Protein AF-0000000075409931 (afdb_homodimer)

Radius of gyration: 19.07 Å; Cα contacts (8 Å, |Δi|>4): 246; chains: 2; b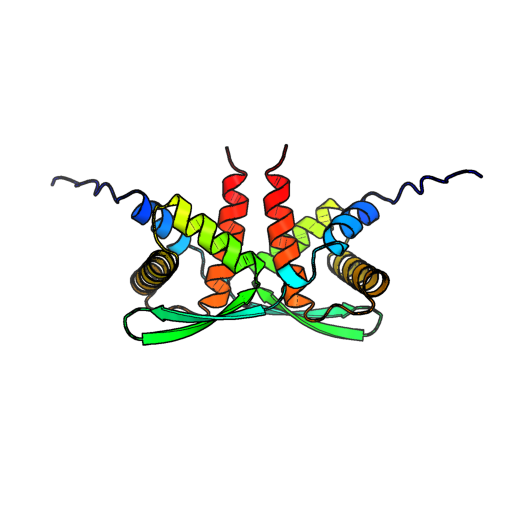ounding box: 36×63×52 Å

InterPro domains:
  IPR027373 Ribbon-helix-helix domain [PF13467] (29-96)
  IPR038268 Ribbon-helix-helix domain superfamily [G3DSA:1.10.3990.20] (21-102)

Nearest PDB structures (foldseek):
  3kk4-assembly2_D  TM=9.741E-01  e=8.986E-08  Bordetella pertussis Tohama I
  1u9p-assembly1_A  TM=6.581E-01  e=3.735E-02  Escherichia coli
  7ux1-assembly1_A  TM=2.569E-01  e=6.084E-01  Escherichia coli K-12
  7uw5-assembly1_A  TM=2.056E-01  e=9.911E+00  Escherichia coli K-12
  3kk4-assembly2_D  TM=9.731E-01  e=8.473E-08  Bordetella pertussis Tohama I

Structure (mmCIF, N/CA/C/O backbone):
data_AF-0000000075409931-model_v1
#
loop_
_entity.id
_entity.type
_entity.pdbx_description
1 polymer 'Ribbon-helix-helix domain-containing protein'
#
loop_
_atom_site.group_PDB
_atom_site.id
_atom_site.type_symbol
_atom_site.label_atom_id
_atom_site.label_alt_id
_atom_site.label_comp_id
_atom_site.label_asym_id
_atom_site.label_entity_id
_atom_site.label_seq_id
_atom_site.pdbx_PDB_ins_code
_atom_site.Cartn_x
_atom_site.Cartn_y
_atom_site.Cartn_z
_atom_site.occupancy
_atom_site.B_iso_or_equiv
_atom_site.auth_seq_id
_atom_site.auth_comp_id
_atom_site.auth_asym_id
_atom_site.auth_atom_id
_atom_site.pdbx_PDB_model_num
ATOM 1 N N . MET A 1 1 ? -22.578 37.812 7.703 1 39.47 1 MET A N 1
ATOM 2 C CA . MET A 1 1 ? -21.641 36.781 8.133 1 39.47 1 MET A CA 1
ATOM 3 C C . MET A 1 1 ? -20.891 36.188 6.938 1 39.47 1 MET A C 1
ATOM 5 O O . MET A 1 1 ? -21.5 35.625 6.043 1 39.47 1 MET A O 1
ATOM 9 N N . LEU A 1 2 ? -19.75 36.844 6.574 1 45.94 2 LEU A N 1
ATOM 10 C CA . LEU A 1 2 ? -19 36.531 5.371 1 45.94 2 LEU A CA 1
ATOM 11 C C . LEU A 1 2 ? -18.406 35.125 5.461 1 45.94 2 LEU A C 1
ATOM 13 O O . LEU A 1 2 ? -17.609 34.844 6.355 1 45.94 2 LEU A O 1
ATOM 17 N N . THR A 1 3 ? -19.141 34.188 4.992 1 49.94 3 THR A N 1
ATOM 18 C CA . THR A 1 3 ? -18.594 32.844 4.84 1 49.94 3 THR A CA 1
ATOM 19 C C . THR A 1 3 ? -17.297 32.875 4.027 1 49.94 3 THR A C 1
ATOM 21 O O . THR A 1 3 ? -17.312 33.25 2.85 1 49.94 3 THR A O 1
ATOM 24 N N . THR A 1 4 ? -16.234 33.438 4.59 1 48.41 4 THR A N 1
ATOM 25 C CA . THR A 1 4 ? -14.914 33.375 3.959 1 48.41 4 THR A CA 1
ATOM 26 C C . THR A 1 4 ? -14.617 31.969 3.457 1 48.41 4 THR A C 1
ATOM 28 O O . THR A 1 4 ? -14.469 31.031 4.254 1 48.41 4 THR A O 1
ATOM 31 N N . THR A 1 5 ? -15.109 31.734 2.342 1 52.12 5 THR A N 1
ATOM 32 C CA . THR A 1 5 ? -14.641 30.516 1.691 1 52.12 5 THR A CA 1
ATOM 33 C C . THR A 1 5 ? -13.117 30.469 1.675 1 52.12 5 THR A C 1
ATOM 35 O O . THR A 1 5 ? -12.461 31.297 1.035 1 52.12 5 THR A O 1
ATOM 38 N N . ARG A 1 6 ? -12.578 30.203 2.793 1 51.22 6 ARG A N 1
ATOM 39 C CA . ARG A 1 6 ? -11.125 30.078 2.859 1 51.22 6 ARG A CA 1
ATOM 40 C C . ARG A 1 6 ? -10.586 29.266 1.681 1 51.22 6 ARG A C 1
ATOM 42 O O . ARG A 1 6 ? -10.875 28.078 1.556 1 51.22 6 ARG A O 1
ATOM 49 N N . PHE A 1 7 ? -10.273 29.891 0.653 1 58.34 7 PHE A N 1
ATOM 50 C CA . PHE A 1 7 ? -9.562 29.328 -0.487 1 58.34 7 PHE A CA 1
ATOM 51 C C . PHE A 1 7 ? -8.281 28.625 -0.035 1 58.34 7 PHE A C 1
ATOM 53 O O . PHE A 1 7 ? -7.34 29.281 0.417 1 58.34 7 PHE A O 1
ATOM 60 N N . LEU A 1 8 ? -8.445 27.469 0.524 1 65.25 8 LEU A N 1
ATOM 61 C CA . LEU A 1 8 ? -7.238 26.766 0.949 1 65.25 8 LEU A CA 1
ATOM 62 C C . LEU A 1 8 ? -6.266 26.609 -0.215 1 65.25 8 LEU A C 1
ATOM 64 O O . LEU A 1 8 ? -6.684 26.391 -1.353 1 65.25 8 LEU A O 1
ATOM 68 N N . PRO A 1 9 ? -5.086 27.078 0.024 1 72 9 PRO A N 1
ATOM 69 C CA . PRO A 1 9 ? -4.086 26.828 -1.017 1 72 9 PRO A CA 1
ATOM 70 C C . PRO A 1 9 ? -4.125 25.391 -1.537 1 72 9 PRO A C 1
ATOM 72 O O . PRO A 1 9 ? -4.605 24.5 -0.841 1 72 9 PRO A O 1
ATOM 75 N N . PRO A 1 10 ? -3.973 25.234 -2.836 1 66.31 10 PRO A N 1
ATOM 76 C CA . PRO A 1 10 ? -4.066 23.938 -3.492 1 66.31 10 PRO A CA 1
ATOM 77 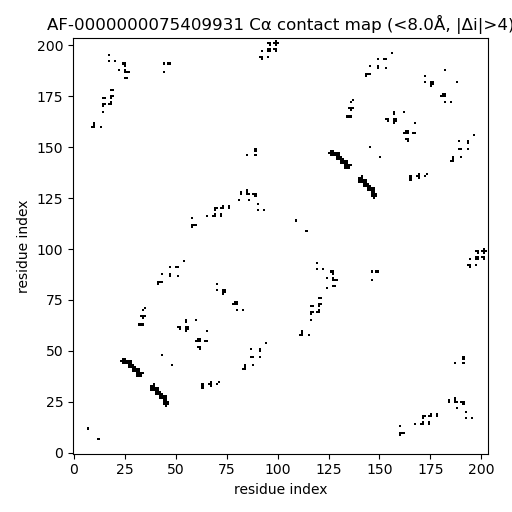C C . PRO A 1 10 ? -3.453 22.812 -2.658 1 66.31 10 PRO A C 1
ATOM 79 O O . PRO A 1 10 ? -3.984 21.703 -2.631 1 66.31 10 PRO A O 1
ATOM 82 N N . GLU A 1 11 ? -2.426 23.172 -1.994 1 68.06 11 GLU A N 1
ATOM 83 C CA . GLU A 1 11 ? -1.758 22.156 -1.186 1 68.06 11 GLU A CA 1
ATOM 84 C C . GLU A 1 11 ? -2.613 21.75 0.012 1 68.06 11 GLU A C 1
ATOM 86 O O . GLU A 1 11 ? -2.607 20.594 0.422 1 68.06 11 GLU A O 1
ATOM 91 N N . ALA A 1 12 ? -3.32 22.688 0.485 1 69.94 12 ALA A N 1
ATOM 92 C CA . ALA A 1 12 ? -4.176 22.391 1.634 1 69.94 12 ALA A CA 1
ATOM 93 C C . ALA A 1 12 ? -5.352 21.516 1.234 1 69.94 12 ALA A C 1
ATOM 95 O O . ALA A 1 12 ? -5.742 20.609 1.983 1 69.94 12 ALA A O 1
ATOM 96 N N . VAL A 1 13 ? -5.836 21.781 0.111 1 69.12 13 VAL A N 1
ATOM 97 C CA . VAL A 1 13 ? -6.969 21 -0.376 1 69.12 13 VAL A CA 1
ATOM 98 C C . VAL A 1 13 ? -6.539 19.547 -0.594 1 69.12 13 VAL A C 1
ATOM 100 O O . VAL A 1 13 ? -7.262 18.609 -0.227 1 69.12 13 VAL A O 1
ATOM 103 N N . MET A 1 14 ? -5.379 19.359 -1.132 1 76.38 14 MET A N 1
ATOM 104 C CA . MET A 1 14 ? -4.863 18.016 -1.38 1 76.38 14 MET A CA 1
ATOM 105 C C . MET A 1 14 ? -4.664 17.25 -0.071 1 76.38 14 MET A C 1
ATOM 107 O O . MET A 1 14 ? -5.098 16.109 0.061 1 76.38 14 MET A O 1
ATOM 111 N N . CYS A 1 15 ? -4.242 17.969 0.894 1 81.75 15 CYS A N 1
ATOM 112 C CA . CYS A 1 15 ? -3.998 17.312 2.174 1 81.75 15 CYS A CA 1
ATOM 113 C C . CYS A 1 15 ? -5.309 16.984 2.879 1 81.75 15 CYS A C 1
ATOM 115 O O . CYS A 1 15 ? -5.406 15.961 3.566 1 81.75 15 CYS A O 1
ATOM 117 N N . ASP A 1 16 ? -6.238 17.875 2.561 1 84.56 16 ASP A N 1
ATOM 118 C CA . ASP A 1 16 ? -7.531 17.625 3.193 1 84.56 16 ASP A CA 1
ATOM 119 C C . ASP A 1 16 ? -8.164 16.344 2.672 1 84.56 16 ASP A C 1
ATOM 121 O O . ASP A 1 16 ? -8.781 15.586 3.434 1 84.56 16 ASP A O 1
ATOM 125 N N . ILE A 1 17 ? -8.062 16.078 1.48 1 82.94 17 ILE A N 1
ATOM 126 C CA . ILE A 1 17 ? -8.625 14.891 0.853 1 82.94 17 ILE A CA 1
ATOM 127 C C . ILE A 1 17 ? -8.008 13.641 1.48 1 82.94 17 ILE A C 1
ATOM 129 O O . ILE A 1 17 ? -8.734 12.719 1.874 1 82.94 17 ILE A O 1
ATOM 133 N N . TYR A 1 18 ? -6.762 13.648 1.689 1 90.06 18 TYR A N 1
ATOM 134 C CA . TYR A 1 18 ? -6.07 12.461 2.17 1 90.06 18 TYR A CA 1
ATOM 135 C C . TYR A 1 18 ? -6.227 12.312 3.68 1 90.06 18 TYR A C 1
ATOM 137 O O . TYR A 1 18 ? -6.305 11.195 4.195 1 90.06 18 TYR A O 1
ATOM 145 N N . ALA A 1 19 ? -6.355 13.492 4.312 1 91.56 19 ALA A N 1
ATOM 146 C CA . ALA A 1 19 ? -6.523 13.461 5.766 1 91.56 19 ALA A CA 1
ATOM 147 C C . ALA A 1 19 ? -7.895 12.914 6.148 1 91.56 19 ALA A C 1
ATOM 149 O O . ALA A 1 19 ? -8.109 12.5 7.289 1 91.56 19 ALA A O 1
ATOM 150 N N . SER A 1 20 ? -8.773 12.93 5.234 1 90.94 20 SER A N 1
ATOM 151 C CA . SER A 1 20 ? -10.141 12.484 5.504 1 90.94 20 SER A CA 1
ATOM 152 C C . SER A 1 20 ? -10.273 10.977 5.285 1 90.94 20 SER A C 1
ATOM 154 O O . SER A 1 20 ? -11.367 10.422 5.43 1 90.94 20 SER A O 1
ATOM 156 N N . THR A 1 21 ? -9.234 10.289 4.988 1 91.56 21 THR A N 1
ATOM 157 C CA . THR A 1 21 ? -9.242 8.844 4.793 1 91.56 21 THR A CA 1
ATOM 158 C C . THR A 1 21 ? -9.789 8.133 6.027 1 91.56 21 THR A C 1
ATOM 160 O O . THR A 1 21 ? -9.359 8.406 7.152 1 91.56 21 THR A O 1
ATOM 163 N N . ASP A 1 22 ? -10.789 7.281 5.785 1 94.38 22 ASP A N 1
ATOM 164 C CA . ASP A 1 22 ? -11.391 6.508 6.867 1 94.38 22 ASP A CA 1
ATOM 165 C C . ASP A 1 22 ? -10.344 5.641 7.57 1 94.38 22 ASP A C 1
ATOM 167 O O . ASP A 1 22 ? -9.695 4.809 6.934 1 94.38 22 ASP A O 1
ATOM 171 N N . PRO A 1 23 ? -10.211 5.809 8.898 1 95.44 23 PRO A N 1
ATOM 172 C CA . PRO A 1 23 ? -9.188 5.066 9.641 1 95.44 23 PRO A CA 1
ATOM 173 C C . PRO A 1 23 ? -9.328 3.555 9.492 1 95.44 23 PRO A C 1
ATOM 175 O O . PRO A 1 23 ? -8.336 2.826 9.57 1 95.44 23 PRO A O 1
ATOM 178 N N . SER A 1 24 ? -10.516 3.062 9.258 1 96.62 24 SER A N 1
ATOM 179 C CA . SER A 1 24 ? -10.727 1.626 9.094 1 96.62 24 SER A CA 1
ATOM 180 C C . SER A 1 24 ? -9.984 1.096 7.871 1 96.62 24 SER A C 1
ATOM 182 O O . SER A 1 24 ? -9.578 -0.07 7.84 1 96.62 24 SER A O 1
ATOM 184 N N . LEU A 1 25 ? -9.766 1.947 6.895 1 96.44 25 LEU A N 1
ATOM 185 C CA . LEU A 1 25 ? -9.133 1.538 5.641 1 96.44 25 LEU A CA 1
ATOM 186 C C . LEU A 1 25 ? -7.652 1.254 5.848 1 96.44 25 LEU A C 1
ATOM 188 O O . LEU A 1 25 ? -7.066 0.433 5.133 1 96.44 25 LEU A O 1
ATOM 192 N N . TYR A 1 26 ? -7.02 1.94 6.832 1 97.25 26 TYR A N 1
ATOM 193 C CA . TYR A 1 26 ? -5.59 1.709 6.992 1 97.25 26 TYR A CA 1
ATOM 194 C C . TYR A 1 26 ? -5.305 0.94 8.273 1 97.25 26 TYR A C 1
ATOM 196 O O . TYR A 1 26 ? -4.18 0.963 8.781 1 97.25 26 TYR A O 1
ATOM 204 N N . GLN A 1 27 ? -6.391 0.277 8.773 1 97.56 27 GLN A N 1
ATOM 205 C CA . GLN A 1 27 ? -6.176 -0.709 9.828 1 97.56 27 GLN A CA 1
ATOM 206 C C . GLN A 1 27 ? -5.512 -1.968 9.273 1 97.56 27 GLN A C 1
ATOM 208 O O . GLN A 1 27 ? -5.914 -2.484 8.234 1 97.56 27 GLN A O 1
ATOM 213 N N . SER A 1 28 ? -4.41 -2.4 9.938 1 97.75 28 SER A N 1
ATOM 214 C CA . SER A 1 28 ? -3.764 -3.654 9.562 1 97.75 28 SER A CA 1
ATOM 215 C C . SER A 1 28 ? -4.59 -4.855 10 1 97.75 28 SER A C 1
ATOM 217 O O . SER A 1 28 ? -4.965 -4.965 11.172 1 97.75 28 SER A O 1
ATOM 219 N N . VAL A 1 29 ? -4.891 -5.691 9.133 1 98.38 29 VAL A N 1
ATOM 220 C CA . VAL A 1 29 ? -5.703 -6.875 9.398 1 98.38 29 VAL A CA 1
ATOM 221 C C . VAL A 1 29 ? -4.906 -8.133 9.055 1 98.38 29 VAL A C 1
ATOM 223 O O . VAL A 1 29 ? -4.367 -8.258 7.957 1 98.38 29 VAL A O 1
ATOM 226 N N . ALA A 1 30 ? -4.793 -9.008 10.062 1 98.56 30 ALA A N 1
ATOM 227 C CA . ALA A 1 30 ? -4.145 -10.297 9.828 1 98.56 30 ALA A CA 1
ATOM 228 C C . ALA A 1 30 ? -5.152 -11.344 9.359 1 98.56 30 ALA A C 1
ATOM 230 O O . ALA A 1 30 ? -6.234 -11.477 9.938 1 98.56 30 ALA A O 1
ATOM 231 N N . ARG A 1 31 ? -4.844 -12.031 8.281 1 97.94 31 ARG A N 1
ATOM 232 C CA . ARG A 1 31 ? -5.652 -13.148 7.812 1 97.94 31 ARG A CA 1
ATOM 233 C C . ARG A 1 31 ? -4.805 -14.406 7.652 1 97.94 31 ARG A C 1
ATOM 235 O O . ARG A 1 31 ? -3.656 -14.336 7.207 1 97.94 31 ARG A O 1
ATOM 242 N N . SER A 1 32 ? -5.41 -15.477 7.992 1 97.06 32 SER A N 1
ATOM 243 C CA . SER A 1 32 ? -4.781 -16.781 7.797 1 97.06 32 SER A CA 1
ATOM 244 C C . SER A 1 32 ? -5.051 -17.312 6.395 1 97.06 32 SER A C 1
ATOM 246 O O . SER A 1 32 ? -6.203 -17.406 5.969 1 97.06 32 SER A O 1
ATOM 248 N N . VAL A 1 33 ? -4.059 -17.531 5.68 1 95.81 33 VAL A N 1
ATOM 249 C CA . VAL A 1 33 ? -4.203 -18 4.301 1 95.81 33 VAL A CA 1
ATOM 250 C C . VAL A 1 33 ? -3.354 -19.234 4.082 1 95.81 33 VAL A C 1
ATOM 252 O O . VAL A 1 33 ? -2.266 -19.375 4.648 1 95.81 33 VAL A O 1
ATOM 255 N N . ARG A 1 34 ? -3.91 -20.125 3.318 1 94.38 34 ARG A N 1
ATOM 256 C CA . ARG A 1 34 ? -3.154 -21.328 2.947 1 94.38 34 ARG A CA 1
ATOM 257 C C . ARG A 1 34 ? -2.402 -21.109 1.639 1 94.38 34 ARG A C 1
ATOM 259 O O . ARG A 1 34 ? -3.012 -20.812 0.608 1 94.38 34 ARG A O 1
ATOM 266 N N . ILE A 1 35 ? -1.07 -21.203 1.729 1 92.25 35 ILE A N 1
ATOM 267 C CA . ILE A 1 35 ? -0.219 -21.062 0.554 1 92.25 35 ILE A CA 1
ATOM 268 C C . ILE A 1 35 ? 0.73 -22.25 0.452 1 92.25 35 ILE A C 1
ATOM 270 O O . ILE A 1 35 ? 1.497 -22.531 1.38 1 92.25 35 ILE A O 1
ATOM 274 N N . GLY A 1 36 ? 0.774 -22.953 -0.772 1 84.75 36 GLY A N 1
ATOM 275 C CA . GLY A 1 36 ? 1.658 -24.094 -0.968 1 84.75 36 GLY A CA 1
ATOM 276 C C . GLY A 1 36 ? 1.48 -25.172 0.079 1 84.75 36 GLY A C 1
ATOM 277 O O . GLY A 1 36 ? 2.457 -25.766 0.535 1 84.75 36 GLY A O 1
ATOM 278 N N . GLY A 1 37 ? 0.368 -25.266 0.667 1 88.94 37 GLY A N 1
ATOM 279 C CA . GLY A 1 37 ? 0.081 -26.328 1.614 1 88.94 37 GLY A CA 1
ATOM 280 C C . GLY A 1 37 ? 0.31 -25.922 3.059 1 88.94 37 GLY A C 1
ATOM 281 O O . GLY A 1 37 ? 0.037 -26.703 3.979 1 88.94 37 GLY A O 1
ATOM 282 N N . VAL A 1 38 ? 0.906 -24.812 3.248 1 92.88 38 VAL A N 1
ATOM 283 C CA . VAL A 1 38 ? 1.169 -24.312 4.598 1 92.88 38 VAL A CA 1
ATOM 284 C C . VAL A 1 38 ? 0.226 -23.156 4.922 1 92.88 38 VAL A C 1
ATOM 286 O O . VAL A 1 38 ? -0.116 -22.359 4.043 1 92.88 38 VAL A O 1
ATOM 289 N N . VAL A 1 39 ? -0.223 -23.094 6.172 1 95.69 39 VAL A N 1
ATOM 290 C CA . VAL A 1 39 ? -1.062 -22 6.629 1 95.69 39 VAL A CA 1
ATOM 291 C C . VAL A 1 39 ? -0.183 -20.859 7.16 1 95.69 39 VAL A C 1
ATOM 293 O O . VAL A 1 39 ? 0.687 -21.094 8.008 1 95.69 39 VAL A O 1
ATOM 296 N N . THR A 1 40 ? -0.286 -19.766 6.609 1 94.38 40 THR A N 1
ATOM 297 C CA . THR A 1 40 ? 0.487 -18.594 7.043 1 94.38 40 THR A CA 1
ATOM 298 C C . THR A 1 40 ? -0.426 -17.406 7.285 1 94.38 40 THR A C 1
ATOM 300 O O . THR A 1 40 ? -1.549 -17.359 6.781 1 94.38 40 THR A O 1
ATOM 303 N N . SER A 1 41 ? -0.002 -16.531 8.133 1 97.25 41 SER A N 1
ATOM 304 C CA . SER A 1 41 ? -0.741 -15.305 8.43 1 97.25 41 SER A CA 1
ATOM 305 C C . SER A 1 41 ? -0.158 -14.109 7.676 1 97.25 41 SER A C 1
ATOM 307 O O . SER A 1 41 ? 1.05 -13.875 7.723 1 97.25 41 SER A O 1
ATOM 309 N N . ILE A 1 42 ? -1.046 -13.492 6.938 1 98.06 42 ILE A N 1
ATOM 310 C CA . ILE A 1 42 ? -0.635 -12.297 6.219 1 98.06 42 ILE A CA 1
ATOM 311 C C . ILE A 1 42 ? -1.326 -11.07 6.812 1 98.06 42 ILE A C 1
ATOM 313 O O . ILE A 1 42 ? -2.543 -11.078 7.016 1 98.06 42 ILE A O 1
ATOM 317 N N . LYS A 1 43 ? -0.5 -10.086 7.129 1 98.44 43 LYS A N 1
ATOM 318 C CA . LYS A 1 43 ? -1.03 -8.852 7.699 1 98.44 43 LYS A CA 1
ATOM 319 C C . LYS A 1 43 ? -0.862 -7.684 6.73 1 98.44 43 LYS A C 1
ATOM 321 O O . LYS A 1 43 ? 0.262 -7.297 6.406 1 98.44 43 LYS A O 1
ATOM 326 N N . VAL A 1 44 ? -1.99 -7.164 6.199 1 98.5 44 VAL A N 1
ATOM 327 C CA . VAL A 1 44 ? -1.979 -5.977 5.355 1 98.5 44 VAL A CA 1
ATOM 328 C C . VAL A 1 44 ? -3.17 -5.086 5.699 1 98.5 44 VAL A C 1
ATOM 330 O O . VAL A 1 44 ? -4.016 -5.457 6.516 1 98.5 44 VAL A O 1
ATOM 333 N N . GLU A 1 45 ? -3.115 -3.891 5.176 1 98.62 45 GLU A N 1
ATOM 334 C CA . GLU A 1 45 ? -4.184 -2.934 5.449 1 98.62 45 GLU A CA 1
ATOM 335 C C . GLU A 1 45 ? -5.516 -3.42 4.891 1 98.62 45 GLU A C 1
ATOM 337 O O . GLU A 1 45 ? -5.559 -4.035 3.82 1 98.62 45 GLU A O 1
ATOM 342 N N . ARG A 1 46 ? -6.68 -3.08 5.566 1 98.56 46 ARG A N 1
ATOM 343 C CA . ARG A 1 46 ? -8.016 -3.457 5.121 1 98.56 46 ARG A CA 1
ATOM 344 C C . ARG A 1 46 ? -8.25 -3.041 3.672 1 98.56 46 ARG A C 1
ATOM 346 O O . ARG A 1 46 ? -8.812 -3.803 2.885 1 98.56 46 ARG A O 1
ATOM 353 N N . HIS A 1 47 ? -7.781 -1.903 3.336 1 98.31 47 HIS A N 1
ATOM 354 C CA . HIS A 1 47 ? -7.969 -1.4 1.98 1 98.31 47 HIS A CA 1
ATOM 355 C C . HIS A 1 47 ? -7.27 -2.293 0.96 1 98.31 47 HIS A C 1
ATOM 357 O O . HIS A 1 47 ? -7.812 -2.557 -0.115 1 98.31 47 HIS A O 1
ATOM 363 N N . PHE A 1 48 ? -6.129 -2.734 1.237 1 98.69 48 PHE A N 1
ATOM 364 C CA . PHE A 1 48 ? -5.383 -3.584 0.315 1 98.69 48 PHE A CA 1
ATOM 365 C C . PHE A 1 48 ? -6.047 -4.949 0.18 1 98.69 48 PHE A C 1
ATOM 367 O O . PHE A 1 48 ? -6.043 -5.543 -0.9 1 98.69 48 PHE A O 1
ATOM 374 N N . TRP A 1 49 ? -6.625 -5.457 1.303 1 98.69 49 TRP A N 1
ATOM 375 C CA . TRP A 1 49 ? -7.391 -6.695 1.195 1 98.69 49 TRP A CA 1
ATOM 376 C C . TRP A 1 49 ? -8.547 -6.535 0.215 1 98.69 49 TRP A C 1
ATOM 378 O O . TRP A 1 49 ? -8.805 -7.422 -0.604 1 98.69 49 TRP A O 1
ATOM 388 N N . GLN A 1 50 ? -9.234 -5.379 0.262 1 98 50 GLN A N 1
ATOM 389 C CA . GLN A 1 50 ? -10.344 -5.109 -0.646 1 98 50 GLN A CA 1
ATOM 390 C C . GLN A 1 50 ? -9.867 -5.074 -2.098 1 98 50 GLN A C 1
ATOM 392 O O . GLN A 1 50 ? -10.516 -5.645 -2.98 1 98 50 GLN A O 1
ATOM 397 N N . ILE A 1 51 ? -8.727 -4.48 -2.295 1 97.31 51 ILE A N 1
ATOM 398 C CA . ILE A 1 51 ? -8.18 -4.371 -3.643 1 97.31 51 ILE A CA 1
ATOM 399 C C . ILE A 1 51 ? -7.777 -5.754 -4.148 1 97.31 51 ILE A C 1
ATOM 401 O O . ILE A 1 51 ? -8.008 -6.09 -5.312 1 97.31 51 ILE A O 1
ATOM 405 N N . LEU A 1 52 ? -7.172 -6.559 -3.283 1 97.31 52 LEU A N 1
ATOM 406 C CA . LEU A 1 52 ? -6.77 -7.91 -3.656 1 97.31 52 LEU A CA 1
ATOM 407 C C . LEU A 1 52 ? -7.977 -8.742 -4.07 1 97.31 52 LEU A C 1
ATOM 409 O O . LEU A 1 52 ? -7.898 -9.539 -5.004 1 97.31 52 LEU A O 1
ATOM 413 N N . GLU A 1 53 ? -9.102 -8.539 -3.355 1 97.19 53 GLU A N 1
ATOM 414 C CA . GLU A 1 53 ? -10.336 -9.227 -3.723 1 97.19 53 GLU A CA 1
ATOM 415 C C . GLU A 1 53 ? -10.812 -8.797 -5.109 1 97.19 53 GLU A C 1
ATOM 417 O O . GLU A 1 53 ? -11.25 -9.633 -5.906 1 97.19 53 GLU A O 1
ATOM 422 N N . ASP A 1 54 ? -10.672 -7.551 -5.355 1 94.94 54 ASP A N 1
ATOM 423 C CA . ASP A 1 54 ? -11.047 -7.035 -6.668 1 94.94 54 ASP A CA 1
ATOM 424 C C . ASP A 1 54 ? -10.172 -7.625 -7.766 1 94.94 54 ASP A C 1
ATOM 426 O O . ASP A 1 54 ? -10.672 -8.016 -8.82 1 94.94 54 ASP A O 1
ATOM 430 N N . ILE A 1 55 ? -8.859 -7.684 -7.539 1 93.88 55 ILE A N 1
ATOM 431 C CA . ILE A 1 55 ? -7.914 -8.227 -8.5 1 93.88 55 ILE A CA 1
ATOM 432 C C . ILE A 1 55 ? -8.258 -9.688 -8.797 1 93.88 55 ILE A C 1
ATOM 434 O O . ILE A 1 55 ? -8.32 -10.094 -9.961 1 93.88 55 ILE A O 1
ATOM 438 N N . ALA A 1 56 ? -8.469 -10.43 -7.668 1 94.31 56 ALA A N 1
ATOM 439 C CA . ALA A 1 56 ? -8.805 -11.844 -7.82 1 94.31 56 ALA A CA 1
ATOM 440 C C . ALA A 1 56 ? -10.086 -12.016 -8.641 1 94.31 56 ALA A C 1
ATOM 442 O O . ALA A 1 56 ? -10.133 -12.844 -9.555 1 94.31 56 ALA A O 1
ATOM 443 N N . ALA A 1 57 ? -11.102 -11.188 -8.375 1 93.5 57 ALA A N 1
ATOM 444 C CA . ALA A 1 57 ? -12.398 -11.273 -9.039 1 93.5 57 ALA A CA 1
ATOM 445 C C . ALA A 1 57 ? -12.266 -10.969 -10.531 1 93.5 57 ALA A C 1
ATOM 447 O O . ALA A 1 57 ? -12.938 -11.594 -11.359 1 93.5 57 ALA A O 1
ATOM 448 N N . GLU A 1 58 ? -11.438 -10.07 -10.852 1 89.69 58 GLU A N 1
ATOM 449 C CA . GLU A 1 58 ? -11.227 -9.703 -12.25 1 89.69 58 GLU A CA 1
ATOM 450 C C . GLU A 1 58 ? -10.68 -10.883 -13.047 1 89.69 58 GLU A C 1
ATOM 452 O O . GLU A 1 58 ? -10.961 -11.016 -14.242 1 89.69 58 GLU A O 1
ATOM 457 N N . GLY A 1 59 ? -9.891 -11.648 -12.422 1 88 59 GLY A N 1
ATOM 458 C CA . GLY A 1 59 ? -9.328 -12.82 -13.07 1 88 59 GLY A CA 1
ATOM 459 C C . GLY A 1 59 ? -10.203 -14.055 -12.93 1 88 59 GLY A C 1
ATOM 460 O O . GLY A 1 59 ? -9.805 -15.148 -13.328 1 88 59 GLY A O 1
ATOM 461 N N . GLY A 1 60 ? -11.344 -13.906 -12.188 1 92.38 60 GLY A N 1
ATOM 462 C CA . GLY A 1 60 ? -12.242 -15.031 -11.992 1 92.38 60 GLY A CA 1
ATOM 463 C C . GLY A 1 60 ? -11.734 -16.016 -10.961 1 92.38 60 GLY A C 1
ATOM 464 O O . GLY A 1 60 ? -12.031 -17.219 -11.039 1 92.38 60 GLY A O 1
ATOM 465 N N . LEU A 1 61 ? -10.914 -15.578 -10.109 1 93.75 61 LEU A N 1
ATOM 466 C CA . LEU A 1 61 ? -10.32 -16.422 -9.07 1 93.75 61 LEU A CA 1
ATOM 467 C C . LEU A 1 61 ? -10.844 -16.031 -7.691 1 93.75 61 LEU A C 1
ATOM 469 O O . LEU A 1 61 ? -11.25 -14.883 -7.477 1 93.75 61 LEU A O 1
ATOM 473 N N . SER A 1 62 ? -10.891 -17.031 -6.82 1 93.75 62 SER A N 1
ATOM 474 C CA . SER A 1 62 ? -11.016 -16.688 -5.41 1 93.75 62 SER A CA 1
ATOM 475 C C . SER A 1 62 ? -9.742 -16.016 -4.887 1 93.75 62 SER A C 1
ATOM 477 O O . SER A 1 62 ? -8.672 -16.172 -5.473 1 93.75 62 SER A O 1
ATOM 479 N N . LEU A 1 63 ? -9.859 -15.312 -3.814 1 95.38 63 LEU A N 1
ATOM 480 C CA . LEU A 1 63 ? -8.711 -14.641 -3.238 1 95.38 63 LEU A CA 1
ATOM 481 C C . LEU A 1 63 ? -7.613 -15.641 -2.883 1 95.38 63 LEU A C 1
ATOM 483 O O . LEU A 1 63 ? -6.453 -15.461 -3.268 1 95.38 63 LEU A O 1
ATOM 487 N N . PRO A 1 64 ? -7.934 -16.766 -2.225 1 94.5 64 PRO A N 1
ATOM 488 C CA . PRO A 1 64 ? -6.883 -17.734 -1.904 1 94.5 64 PRO A CA 1
ATOM 489 C C . PRO A 1 64 ? -6.211 -18.312 -3.15 1 94.5 64 PRO A C 1
ATOM 491 O O . PRO A 1 64 ? -4.996 -18.531 -3.16 1 94.5 64 PRO A O 1
ATOM 494 N N . GLN A 1 65 ? -6.996 -18.547 -4.168 1 92.94 65 GLN A N 1
ATOM 495 C CA . GLN A 1 65 ? -6.445 -19.047 -5.426 1 92.94 65 GLN A CA 1
ATOM 496 C C . GLN A 1 65 ? -5.469 -18.031 -6.031 1 92.94 65 GLN A C 1
ATOM 498 O O . GLN A 1 65 ? -4.383 -18.422 -6.477 1 92.94 65 GLN A O 1
ATOM 503 N N . PHE A 1 66 ? -5.883 -16.75 -6.059 1 94.69 66 PHE A N 1
ATOM 504 C CA . PHE A 1 66 ? -5.035 -15.695 -6.594 1 94.69 66 PHE A CA 1
ATOM 505 C C . PHE A 1 66 ? -3.732 -15.594 -5.812 1 94.69 66 PHE A C 1
ATOM 507 O O . PHE A 1 66 ? -2.652 -15.539 -6.402 1 94.69 66 PHE A O 1
ATOM 514 N N . LEU A 1 67 ? -3.801 -15.555 -4.488 1 96.12 67 LEU A N 1
ATOM 515 C CA . LEU A 1 67 ? -2.625 -15.422 -3.635 1 96.12 67 LEU A CA 1
ATOM 516 C C . LEU A 1 67 ? -1.669 -16.594 -3.836 1 96.12 67 LEU A C 1
ATOM 518 O O . LEU A 1 67 ? -0.454 -16.406 -3.918 1 96.12 67 LEU A O 1
ATOM 522 N N . THR A 1 68 ? -2.199 -17.812 -3.926 1 94.44 68 THR A N 1
ATOM 523 C CA . THR A 1 68 ? -1.389 -19 -4.125 1 94.44 68 THR A CA 1
ATOM 524 C C . THR A 1 68 ? -0.678 -18.953 -5.477 1 94.44 68 THR A C 1
ATOM 526 O O . THR A 1 68 ? 0.525 -19.219 -5.559 1 94.44 68 THR A O 1
ATOM 529 N N . GLN A 1 69 ? -1.447 -18.609 -6.473 1 93.38 69 GLN A N 1
ATOM 530 C CA . GLN A 1 69 ? -0.881 -18.547 -7.816 1 93.38 69 GLN A CA 1
ATOM 531 C C . GLN A 1 69 ? 0.217 -17.484 -7.891 1 93.38 69 GLN A C 1
ATOM 533 O O . GLN A 1 69 ? 1.278 -17.719 -8.469 1 93.38 69 GLN A O 1
ATOM 538 N N . LEU A 1 70 ? -0.056 -16.328 -7.34 1 95.06 70 LEU A N 1
ATOM 539 C CA . LEU A 1 70 ? 0.931 -15.25 -7.328 1 95.06 70 LEU A CA 1
ATOM 540 C C . LEU A 1 70 ? 2.197 -15.68 -6.602 1 95.06 70 LEU A C 1
ATOM 542 O O . LEU A 1 70 ? 3.305 -15.508 -7.117 1 95.06 70 LEU A O 1
ATOM 546 N N . HIS A 1 71 ? 1.976 -16.234 -5.422 1 95.12 71 HIS A N 1
ATOM 547 C CA . HIS A 1 71 ? 3.096 -16.703 -4.617 1 95.12 71 HIS A CA 1
ATOM 548 C C . HIS A 1 71 ? 3.939 -17.719 -5.395 1 95.12 71 HIS A C 1
ATOM 550 O O . HIS A 1 71 ? 5.16 -17.562 -5.484 1 95.12 71 HIS A O 1
ATOM 556 N N . ASP A 1 72 ? 3.307 -18.672 -5.953 1 92.75 72 ASP A N 1
ATOM 557 C CA . ASP A 1 72 ? 4 -19.75 -6.668 1 92.75 72 ASP A CA 1
ATOM 558 C C . ASP A 1 72 ? 4.746 -19.203 -7.883 1 92.75 72 ASP A C 1
ATOM 560 O O . ASP A 1 72 ? 5.871 -19.609 -8.164 1 92.75 72 ASP A O 1
ATOM 564 N N . GLU A 1 73 ? 4.102 -18.281 -8.602 1 93.19 73 GLU A N 1
ATOM 565 C CA . GLU A 1 73 ? 4.727 -17.703 -9.789 1 93.19 73 GLU A CA 1
ATOM 566 C C . GLU A 1 73 ? 5.973 -16.891 -9.414 1 93.19 73 GLU A C 1
ATOM 568 O O . GLU A 1 73 ? 6.98 -16.938 -10.125 1 93.19 73 GLU A O 1
ATOM 573 N N . VAL A 1 74 ? 5.898 -16.172 -8.328 1 94.06 74 VAL A N 1
ATOM 574 C CA . VAL A 1 74 ? 7.043 -15.383 -7.887 1 94.06 74 VAL A CA 1
ATOM 575 C C . VAL A 1 74 ? 8.188 -16.312 -7.5 1 94.06 74 VAL A C 1
ATOM 577 O O . VAL A 1 74 ? 9.344 -16.062 -7.852 1 94.06 74 VAL A O 1
ATOM 580 N N . ILE A 1 75 ? 7.906 -17.391 -6.738 1 92.69 75 ILE A N 1
ATOM 581 C CA . ILE A 1 75 ? 8.922 -18.344 -6.32 1 92.69 75 ILE A CA 1
ATOM 582 C C . ILE A 1 75 ? 9.547 -19 -7.551 1 92.69 75 ILE A C 1
ATOM 584 O O . ILE A 1 75 ? 10.766 -19.203 -7.598 1 92.69 75 ILE A O 1
ATOM 588 N N . GLU A 1 76 ? 8.695 -19.344 -8.492 1 90.75 76 GLU A 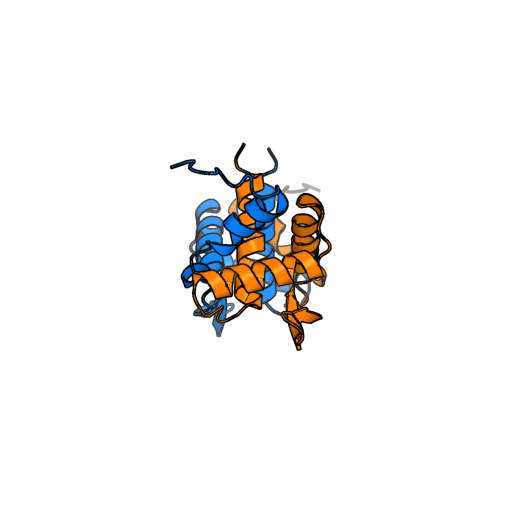N 1
ATOM 589 C CA . GLU A 1 76 ? 9.188 -19.953 -9.719 1 90.75 76 GLU A CA 1
ATOM 590 C C . GLU A 1 76 ? 10.125 -19.016 -10.477 1 90.75 76 GLU A C 1
ATOM 592 O O . GLU A 1 76 ? 11.141 -19.438 -11.016 1 90.75 76 GLU A O 1
ATOM 597 N N . ARG A 1 77 ? 9.781 -17.75 -10.484 1 90.56 77 ARG A N 1
ATOM 598 C CA . ARG A 1 77 ? 10.531 -16.766 -11.25 1 90.56 77 ARG A CA 1
ATOM 599 C C . ARG A 1 77 ? 11.82 -16.375 -10.531 1 90.56 77 ARG A C 1
ATOM 601 O O . ARG A 1 77 ? 12.859 -16.172 -11.172 1 90.56 77 ARG A O 1
ATOM 608 N N . ARG A 1 78 ? 11.773 -16.297 -9.188 1 91.94 78 ARG A N 1
ATOM 609 C CA . ARG A 1 78 ? 12.875 -15.656 -8.484 1 91.94 78 ARG A CA 1
ATOM 610 C C . ARG A 1 78 ? 13.492 -16.594 -7.457 1 91.94 78 ARG A C 1
ATOM 612 O O . ARG A 1 78 ? 14.547 -16.297 -6.887 1 91.94 78 ARG A O 1
ATOM 619 N N . GLY A 1 79 ? 12.844 -17.688 -7.18 1 91.62 79 GLY A N 1
ATOM 620 C CA . GLY A 1 79 ? 13.359 -18.641 -6.215 1 91.62 79 GLY A CA 1
ATOM 621 C C . GLY A 1 79 ? 12.992 -18.297 -4.781 1 91.62 79 GLY A C 1
ATOM 622 O O . GLY A 1 79 ? 13.086 -19.156 -3.895 1 91.62 79 GLY A O 1
ATOM 623 N N . GLU A 1 80 ? 12.727 -17.094 -4.496 1 90.38 80 GLU A N 1
ATOM 624 C CA . GLU A 1 80 ? 12.352 -16.641 -3.16 1 90.38 80 GLU A CA 1
ATOM 625 C C . GLU A 1 80 ? 11.383 -15.461 -3.227 1 90.38 80 GLU A C 1
ATOM 627 O O . GLU A 1 80 ? 11.234 -14.836 -4.277 1 90.38 80 GLU A O 1
ATOM 632 N N . ILE A 1 81 ? 10.656 -15.391 -2.047 1 86.5 81 ILE A N 1
ATOM 633 C CA . ILE A 1 81 ? 9.789 -14.227 -1.889 1 86.5 81 ILE A CA 1
ATOM 634 C C . ILE A 1 81 ? 10.203 -13.438 -0.649 1 86.5 81 ILE A C 1
ATOM 636 O O . ILE A 1 81 ? 10.391 -14.008 0.427 1 86.5 81 ILE A O 1
ATOM 640 N N . GLY A 1 82 ? 10.914 -12.367 -0.826 1 88.5 82 GLY A N 1
ATOM 641 C CA . GLY A 1 82 ? 11.18 -11.539 0.339 1 88.5 82 GLY A CA 1
ATOM 642 C C . GLY A 1 82 ? 9.961 -11.344 1.221 1 88.5 82 GLY A C 1
ATOM 643 O O . GLY A 1 82 ? 9.422 -12.305 1.77 1 88.5 82 GLY A O 1
ATOM 644 N N . ASN A 1 83 ? 9.391 -10.289 1.361 1 94.88 83 ASN A N 1
ATOM 645 C CA . ASN A 1 83 ? 8.195 -9.953 2.129 1 94.88 83 ASN A CA 1
ATOM 646 C C . ASN A 1 83 ? 6.941 -10.016 1.267 1 94.88 83 ASN A C 1
ATOM 648 O O . ASN A 1 83 ? 6.684 -9.109 0.474 1 94.88 83 ASN A O 1
ATOM 652 N N . PHE A 1 84 ? 6.164 -11.086 1.461 1 96.56 84 PHE A N 1
ATOM 653 C CA . PHE A 1 84 ? 4.988 -11.297 0.624 1 96.56 84 PHE A CA 1
ATOM 654 C C . PHE A 1 84 ? 3.955 -10.203 0.854 1 96.56 84 PHE A C 1
ATOM 656 O O . PHE A 1 84 ? 3.309 -9.742 -0.089 1 96.56 84 PHE A O 1
ATOM 663 N N . ALA A 1 85 ? 3.764 -9.766 2.107 1 98.19 85 ALA A N 1
ATOM 664 C CA . ALA A 1 85 ? 2.838 -8.672 2.406 1 98.19 85 ALA A CA 1
ATOM 665 C C . ALA A 1 85 ? 3.225 -7.402 1.657 1 98.19 85 ALA A C 1
ATOM 667 O O . ALA A 1 85 ? 2.367 -6.727 1.083 1 98.19 85 ALA A O 1
ATOM 668 N N . SER A 1 86 ? 4.551 -7.113 1.623 1 98.06 86 SER A N 1
ATOM 669 C CA . SER A 1 86 ? 5.055 -5.957 0.889 1 98.06 86 SER A CA 1
ATOM 670 C C . SER A 1 86 ? 4.777 -6.086 -0.604 1 98.06 86 SER A C 1
ATOM 672 O O . SER A 1 86 ? 4.363 -5.121 -1.248 1 98.06 86 SER A O 1
ATOM 674 N N . LEU A 1 87 ? 5.016 -7.305 -1.119 1 97.44 87 LEU A N 1
ATOM 675 C CA . LEU A 1 87 ? 4.719 -7.555 -2.525 1 97.44 87 LEU A CA 1
ATOM 676 C C . LEU A 1 87 ? 3.238 -7.332 -2.816 1 97.44 87 LEU A C 1
ATOM 678 O O . LEU A 1 87 ? 2.887 -6.664 -3.793 1 97.44 87 LEU A O 1
ATOM 682 N N . LEU A 1 88 ? 2.352 -7.809 -1.979 1 98 88 LEU A N 1
ATOM 683 C CA . LEU A 1 88 ? 0.915 -7.664 -2.182 1 98 88 LEU A CA 1
ATOM 684 C C . LEU A 1 88 ? 0.51 -6.195 -2.193 1 98 88 LEU A C 1
ATOM 686 O O . LEU A 1 88 ? -0.33 -5.785 -2.996 1 98 88 LEU A O 1
ATOM 690 N N . ARG A 1 89 ? 1.082 -5.418 -1.358 1 98.5 89 ARG A N 1
ATOM 691 C CA . ARG A 1 89 ? 0.779 -3.992 -1.307 1 98.5 89 ARG A CA 1
ATOM 692 C C . ARG A 1 89 ? 1.187 -3.299 -2.602 1 98.5 89 ARG A C 1
ATOM 694 O O . ARG A 1 89 ? 0.429 -2.492 -3.146 1 98.5 89 ARG A O 1
ATOM 701 N N . VAL A 1 90 ? 2.334 -3.674 -3.061 1 97.69 90 VAL A N 1
ATOM 702 C CA . VAL A 1 90 ? 2.822 -3.051 -4.285 1 97.69 90 VAL A CA 1
ATOM 703 C C . VAL A 1 90 ? 1.999 -3.537 -5.477 1 97.69 90 VAL A C 1
ATOM 705 O O . VAL A 1 90 ? 1.732 -2.775 -6.41 1 97.69 90 VAL A O 1
ATOM 708 N N . VAL A 1 91 ? 1.577 -4.766 -5.473 1 96.62 91 VAL A N 1
ATOM 709 C CA . VAL A 1 91 ? 0.685 -5.297 -6.496 1 96.62 91 VAL A CA 1
ATOM 710 C C . VAL A 1 91 ? -0.608 -4.484 -6.527 1 96.62 91 VAL A C 1
ATOM 712 O O . VAL A 1 91 ? -1.099 -4.121 -7.598 1 96.62 91 VAL A O 1
ATOM 715 N N . CYS A 1 92 ? -1.132 -4.156 -5.359 1 96.88 92 CYS A N 1
ATOM 716 C CA . CYS A 1 92 ? -2.33 -3.326 -5.277 1 96.88 92 CYS A CA 1
ATOM 717 C C . CYS A 1 92 ? -2.092 -1.962 -5.914 1 96.88 92 CYS A C 1
ATOM 719 O O . CYS A 1 92 ? -2.92 -1.482 -6.691 1 96.88 92 CYS A O 1
ATOM 721 N N . ALA A 1 93 ? -0.968 -1.371 -5.57 1 95.31 93 ALA A N 1
ATOM 722 C CA . ALA A 1 93 ? -0.632 -0.066 -6.133 1 95.31 93 ALA A CA 1
ATOM 723 C C . ALA A 1 93 ? -0.502 -0.14 -7.652 1 95.31 93 ALA A C 1
ATOM 725 O O . ALA A 1 93 ? -0.977 0.747 -8.367 1 95.31 93 ALA A O 1
ATOM 726 N N . THR A 1 94 ? 0.13 -1.193 -8.141 1 92.06 94 THR A N 1
ATOM 727 C CA . THR A 1 94 ? 0.317 -1.388 -9.57 1 92.06 94 THR A CA 1
ATOM 728 C C . THR A 1 94 ? -1.025 -1.57 -10.273 1 92.06 94 THR A C 1
ATOM 730 O O . THR A 1 94 ? -1.248 -1.021 -11.352 1 92.06 94 THR A O 1
ATOM 733 N N . TYR A 1 95 ? -1.868 -2.342 -9.68 1 92.5 95 TYR A N 1
ATOM 734 C CA . TYR A 1 95 ? -3.215 -2.57 -10.195 1 92.5 95 TYR A CA 1
ATOM 735 C C . TYR A 1 95 ? -3.971 -1.255 -10.344 1 92.5 95 TYR A C 1
ATOM 737 O O . TYR A 1 95 ? -4.566 -0.988 -11.391 1 92.5 95 TYR A O 1
ATOM 745 N N . LEU A 1 96 ? -3.873 -0.396 -9.328 1 92.31 96 LEU A N 1
ATOM 746 C CA . LEU A 1 96 ? -4.59 0.875 -9.336 1 92.31 96 LEU A CA 1
ATOM 747 C C . LEU A 1 96 ? -3.99 1.833 -10.359 1 92.31 96 LEU A C 1
ATOM 749 O O . LEU A 1 96 ? -4.707 2.641 -10.953 1 92.31 96 LEU A O 1
ATOM 753 N N . ASN A 1 97 ? -2.689 1.684 -10.531 1 86.12 97 ASN A N 1
ATOM 754 C CA . ASN A 1 97 ? -2.02 2.514 -11.523 1 86.12 97 ASN A CA 1
ATOM 755 C C . ASN A 1 97 ? -2.412 2.113 -12.945 1 86.12 97 ASN A C 1
ATOM 757 O O . ASN A 1 97 ? -2.504 2.963 -13.828 1 86.12 97 ASN A O 1
ATOM 761 N N . ARG A 1 98 ? -2.582 0.823 -13.195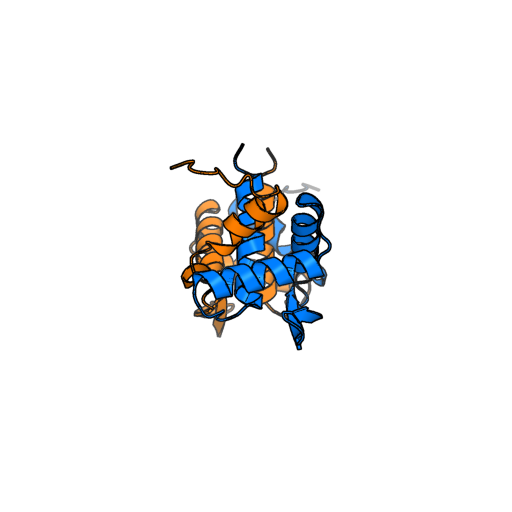 1 76.75 98 ARG A N 1
ATOM 762 C CA . ARG A 1 98 ? -2.92 0.3 -14.516 1 76.75 98 ARG A CA 1
ATOM 763 C C . ARG A 1 98 ? -4.363 0.623 -14.883 1 76.75 98 ARG A C 1
ATOM 765 O O . ARG A 1 98 ? -4.688 0.804 -16.062 1 76.75 98 ARG A O 1
ATOM 772 N N . GLN A 1 99 ? -5.176 0.489 -13.922 1 68.44 99 GLN A N 1
ATOM 773 C CA . GLN A 1 99 ? -6.551 0.869 -14.219 1 68.44 99 GLN A CA 1
ATOM 774 C C . GLN A 1 99 ? -6.625 2.287 -14.773 1 68.44 99 GLN A C 1
ATOM 776 O O . GLN A 1 99 ? -7.602 2.654 -15.43 1 68.44 99 GLN A O 1
ATOM 781 N N . LEU A 1 100 ? -5.602 3.029 -14.555 1 55.66 100 LEU A N 1
ATOM 782 C CA . LEU A 1 100 ? -5.496 4.387 -15.078 1 55.66 100 LEU A CA 1
ATOM 783 C C . LEU A 1 100 ? -5.137 4.367 -16.562 1 55.66 100 LEU A C 1
ATOM 785 O O . LEU A 1 100 ? -5.422 5.32 -17.297 1 55.66 100 LEU A O 1
ATOM 789 N N . LYS A 1 101 ? -4.289 3.432 -16.984 1 47.75 101 LYS A N 1
ATOM 790 C CA . LYS A 1 101 ? -3.854 3.494 -18.375 1 47.75 101 LYS A CA 1
ATOM 791 C C . LYS A 1 101 ? -4.887 2.859 -19.297 1 47.75 101 LYS A C 1
ATOM 793 O O . LYS A 1 101 ? -5.191 1.671 -19.172 1 47.75 101 LYS A O 1
ATOM 798 N N . PRO A 1 102 ? -5.609 3.832 -20.109 1 40.09 102 PRO A N 1
ATOM 799 C CA . PRO A 1 102 ? -6.449 3.316 -21.188 1 40.09 102 PRO A CA 1
ATOM 800 C C . PRO A 1 102 ? -5.703 2.355 -22.109 1 40.09 102 PRO A C 1
ATOM 802 O O . PRO A 1 102 ? -4.473 2.42 -22.203 1 40.09 102 PRO A O 1
ATOM 805 N N . MET B 1 1 ? 9.008 -26.312 -35.406 1 39.84 1 MET B N 1
ATOM 806 C CA . MET B 1 1 ? 9.016 -26.078 -33.969 1 39.84 1 MET B CA 1
ATOM 807 C C . MET B 1 1 ? 7.883 -25.141 -33.562 1 39.84 1 MET B C 1
ATOM 809 O O . MET B 1 1 ? 7.848 -23.984 -34 1 39.84 1 MET B O 1
ATOM 813 N N . LEU B 1 2 ? 6.703 -25.734 -33.344 1 45.69 2 LEU B N 1
ATOM 814 C CA . LEU B 1 2 ? 5.461 -25 -33.094 1 45.69 2 LEU B CA 1
ATOM 815 C C . LEU B 1 2 ? 5.543 -24.188 -31.812 1 45.69 2 LEU B C 1
ATOM 817 O O . LEU B 1 2 ? 5.707 -24.766 -30.734 1 45.69 2 LEU B O 1
ATOM 821 N N . THR B 1 3 ? 5.988 -23 -31.938 1 50 3 THR B N 1
ATOM 822 C CA . THR B 1 3 ? 5.914 -22.078 -30.812 1 50 3 THR B CA 1
ATOM 823 C C . THR B 1 3 ? 4.492 -22 -30.266 1 50 3 THR B C 1
ATOM 825 O O . THR B 1 3 ? 3.578 -21.547 -30.969 1 50 3 THR B O 1
ATOM 828 N N . THR B 1 4 ? 4.004 -23.047 -29.609 1 48.41 4 THR B N 1
ATOM 829 C CA . THR B 1 4 ? 2.717 -23.016 -28.922 1 48.41 4 THR B CA 1
ATOM 830 C C . THR B 1 4 ? 2.594 -21.766 -28.062 1 48.41 4 THR B C 1
ATOM 832 O O . THR B 1 4 ? 3.336 -21.594 -27.094 1 48.41 4 THR B O 1
ATOM 835 N N . THR B 1 5 ? 2.205 -20.781 -28.703 1 51.94 5 THR B N 1
ATOM 836 C CA . THR B 1 5 ? 1.812 -19.625 -27.906 1 51.94 5 THR B CA 1
ATOM 837 C C . THR B 1 5 ? 0.833 -20.031 -26.812 1 51.94 5 THR B C 1
ATOM 839 O O . THR B 1 5 ? -0.289 -20.453 -27.094 1 51.94 5 THR B O 1
ATOM 842 N N . ARG B 1 6 ? 1.344 -20.672 -25.828 1 50.97 6 ARG B N 1
ATOM 843 C CA . ARG B 1 6 ? 0.487 -21.062 -24.719 1 50.97 6 ARG B CA 1
ATOM 844 C C . ARG B 1 6 ? -0.441 -19.922 -24.312 1 50.97 6 ARG B C 1
ATOM 846 O O . ARG B 1 6 ? 0.019 -18.875 -23.859 1 50.97 6 ARG B O 1
ATOM 853 N N . PHE B 1 7 ? -1.552 -19.844 -24.875 1 58.88 7 PHE B N 1
ATOM 854 C CA . PHE B 1 7 ? -2.648 -18.969 -24.484 1 58.88 7 PHE B CA 1
ATOM 855 C C . PHE B 1 7 ? -2.938 -19.094 -22.984 1 58.88 7 PHE B C 1
ATOM 857 O O . PHE B 1 7 ? -3.428 -20.141 -22.531 1 58.88 7 PHE B O 1
ATOM 864 N N . LEU B 1 8 ? -2.078 -18.531 -22.203 1 65.44 8 LEU B N 1
ATOM 865 C CA . LEU B 1 8 ? -2.344 -18.625 -20.781 1 65.44 8 LEU B CA 1
ATOM 866 C C . LEU B 1 8 ? -3.736 -18.094 -20.453 1 65.44 8 LEU B C 1
ATOM 868 O O . LEU B 1 8 ? -4.199 -17.125 -21.047 1 65.44 8 LEU B O 1
ATOM 872 N N . PRO B 1 9 ? -4.461 -18.953 -19.797 1 72.19 9 PRO B N 1
ATOM 873 C CA . PRO B 1 9 ? -5.754 -18.438 -19.344 1 72.19 9 PRO B CA 1
ATOM 874 C C . PRO B 1 9 ? -5.652 -17.031 -18.734 1 72.19 9 PRO B C 1
ATOM 876 O O . PRO B 1 9 ? -4.582 -16.641 -18.266 1 72.19 9 PRO B O 1
ATOM 879 N N . PRO B 1 10 ? -6.613 -16.188 -19.047 1 66.12 10 PRO B N 1
ATOM 880 C CA . PRO B 1 10 ? -6.613 -14.797 -18.609 1 66.12 10 PRO B CA 1
ATOM 881 C C . PRO B 1 10 ? -6.078 -14.633 -17.188 1 66.12 10 PRO B C 1
ATOM 883 O O . PRO B 1 10 ? -5.375 -13.656 -16.891 1 66.12 10 PRO B O 1
ATOM 886 N N . GLU B 1 11 ? -6.375 -15.594 -16.406 1 67.94 11 GLU B N 1
ATOM 887 C CA . GLU B 1 11 ? -5.926 -15.508 -15.023 1 67.94 11 GLU B CA 1
ATOM 888 C C . GLU B 1 11 ? -4.41 -15.656 -14.922 1 67.94 11 GLU B C 1
ATOM 890 O O . GLU B 1 11 ? -3.773 -15.031 -14.07 1 67.94 11 GLU B O 1
ATOM 895 N N . ALA B 1 12 ? -3.904 -16.453 -15.773 1 70.12 12 ALA B N 1
ATOM 896 C CA . ALA B 1 12 ? -2.459 -16.656 -15.758 1 70.12 12 ALA B CA 1
ATOM 897 C C . ALA B 1 12 ? -1.721 -15.406 -16.234 1 70.12 12 ALA B C 1
ATOM 899 O O . ALA B 1 12 ? -0.672 -15.055 -15.68 1 70.12 12 ALA B O 1
ATOM 900 N N . VAL B 1 13 ? -2.289 -14.789 -17.172 1 69.06 13 VAL B N 1
ATOM 901 C CA . VAL B 1 13 ? -1.671 -13.578 -17.703 1 69.06 13 VAL B CA 1
ATOM 902 C C . VAL B 1 13 ? -1.664 -12.484 -16.641 1 69.06 13 VAL B C 1
ATOM 904 O O . VAL B 1 13 ? -0.662 -11.789 -16.453 1 69.06 13 VAL B O 1
ATOM 907 N N . MET B 1 14 ? -2.732 -12.375 -15.914 1 76.56 14 MET B N 1
ATOM 908 C CA . MET B 1 14 ? -2.828 -11.375 -14.859 1 76.56 14 MET B CA 1
ATOM 909 C C . MET B 1 14 ? -1.804 -11.641 -13.758 1 76.56 14 MET B C 1
ATOM 911 O O . MET B 1 14 ? -1.087 -10.727 -13.344 1 76.56 14 MET B O 1
ATOM 915 N N . CYS B 1 15 ? -1.602 -12.883 -13.492 1 82.69 15 CYS B N 1
ATOM 916 C CA . CYS B 1 15 ? -0.658 -13.211 -12.43 1 82.69 15 CYS B CA 1
ATOM 917 C C . CYS B 1 15 ? 0.779 -12.992 -12.891 1 82.69 15 CYS B C 1
ATOM 919 O O . CYS B 1 15 ? 1.637 -12.609 -12.094 1 82.69 15 CYS B O 1
ATOM 921 N N . ASP B 1 16 ? 0.879 -13.195 -14.195 1 84.75 16 ASP B N 1
ATOM 922 C CA . ASP B 1 16 ? 2.227 -13.008 -14.719 1 84.75 16 ASP B CA 1
ATOM 923 C C . ASP B 1 16 ? 2.654 -11.547 -14.617 1 84.75 16 ASP B C 1
ATOM 925 O O . ASP B 1 16 ? 3.812 -11.25 -14.312 1 84.75 16 ASP B O 1
ATOM 929 N N . ILE B 1 17 ? 1.824 -10.672 -14.867 1 83.19 17 ILE B N 1
ATOM 930 C CA . ILE B 1 17 ? 2.102 -9.242 -14.812 1 83.19 17 ILE B CA 1
ATOM 931 C C . ILE B 1 17 ? 2.527 -8.852 -13.398 1 83.19 17 ILE B C 1
ATOM 933 O O . ILE B 1 17 ? 3.545 -8.18 -13.211 1 83.19 17 ILE B O 1
ATOM 937 N N . TYR B 1 18 ? 1.866 -9.344 -12.445 1 90.25 18 TYR B N 1
ATOM 938 C CA . TYR B 1 18 ? 2.117 -8.938 -11.062 1 90.25 18 TYR B CA 1
ATOM 939 C C . TYR B 1 18 ? 3.326 -9.672 -10.492 1 90.25 18 TYR B C 1
ATOM 941 O O . TYR B 1 18 ? 4.074 -9.117 -9.688 1 90.25 18 TYR B O 1
ATOM 949 N N . ALA B 1 19 ? 3.508 -10.898 -11.031 1 91.62 19 ALA B N 1
ATOM 950 C CA . ALA B 1 19 ? 4.648 -11.68 -10.555 1 91.62 19 ALA B CA 1
ATOM 951 C C . ALA B 1 19 ? 5.965 -11.086 -11.055 1 91.62 19 ALA B C 1
ATOM 953 O O . ALA B 1 19 ? 7.031 -11.383 -10.516 1 91.62 19 ALA B O 1
ATOM 954 N N . SER B 1 20 ? 5.883 -10.305 -12.055 1 91 20 SER B N 1
ATOM 955 C CA . SER B 1 20 ? 7.082 -9.727 -12.648 1 91 20 SER B CA 1
ATOM 956 C C . SER B 1 20 ? 7.461 -8.422 -11.961 1 91 20 SER B C 1
ATOM 958 O O . SER B 1 20 ? 8.43 -7.766 -12.352 1 91 20 SER B O 1
ATOM 960 N N . THR B 1 21 ? 6.785 -8.047 -10.922 1 91.44 21 THR B N 1
ATOM 961 C CA . THR B 1 21 ? 7.086 -6.836 -10.156 1 91.44 21 THR B CA 1
ATOM 962 C C . THR B 1 21 ? 8.523 -6.871 -9.648 1 91.44 21 THR B C 1
ATOM 964 O O . THR B 1 21 ? 8.961 -7.867 -9.062 1 91.44 21 THR B O 1
ATOM 967 N N . ASP B 1 22 ? 9.25 -5.777 -9.953 1 94.25 22 ASP B N 1
ATOM 968 C CA . ASP B 1 22 ? 10.633 -5.656 -9.492 1 94.25 22 ASP B CA 1
ATOM 969 C C . ASP B 1 22 ? 10.719 -5.73 -7.973 1 94.25 22 ASP B C 1
ATOM 971 O O . ASP B 1 22 ? 10.102 -4.926 -7.27 1 94.25 22 ASP B O 1
ATOM 975 N N . PRO B 1 23 ? 11.523 -6.68 -7.445 1 95.31 23 PRO B N 1
ATOM 976 C CA . PRO B 1 23 ? 11.609 -6.867 -5.992 1 95.31 23 PRO B CA 1
ATOM 977 C C . PRO B 1 23 ? 12.047 -5.602 -5.262 1 95.31 23 PRO B C 1
ATOM 979 O O . PRO B 1 23 ? 11.695 -5.398 -4.098 1 95.31 23 PRO B O 1
ATOM 982 N N . SER B 1 24 ? 12.797 -4.727 -5.902 1 96.62 24 SER B N 1
ATOM 983 C CA . SER B 1 24 ? 13.242 -3.494 -5.266 1 96.62 24 SER B CA 1
ATOM 984 C C . SER B 1 24 ? 12.062 -2.598 -4.906 1 96.62 24 SER B C 1
ATOM 986 O O . SER B 1 24 ? 12.125 -1.827 -3.947 1 96.62 24 SER B O 1
ATOM 988 N N . LEU B 1 25 ? 10.969 -2.732 -5.633 1 96.38 25 LEU B N 1
ATOM 989 C CA . LEU B 1 25 ? 9.797 -1.878 -5.434 1 96.38 25 LEU B CA 1
ATOM 990 C C . LEU B 1 25 ? 9.086 -2.23 -4.137 1 96.38 25 LEU B C 1
ATOM 992 O O . LEU B 1 25 ? 8.453 -1.369 -3.516 1 96.38 25 LEU B O 1
ATOM 996 N N . TYR B 1 26 ? 9.172 -3.51 -3.713 1 97.19 26 TYR B N 1
ATOM 997 C CA . TYR B 1 26 ? 8.445 -3.857 -2.5 1 97.19 26 TYR B CA 1
ATOM 998 C C . TYR B 1 26 ? 9.398 -4.121 -1.344 1 97.19 26 TYR B C 1
ATOM 1000 O O . TYR B 1 26 ? 9.031 -4.77 -0.361 1 97.19 26 TYR B O 1
ATOM 1008 N N . GLN B 1 27 ? 10.656 -3.586 -1.528 1 97.5 27 GLN B N 1
ATOM 1009 C CA . GLN B 1 27 ? 11.562 -3.529 -0.386 1 97.5 27 GLN B CA 1
ATOM 1010 C C . GLN B 1 27 ? 11.125 -2.459 0.61 1 97.5 27 GLN B C 1
ATOM 1012 O O . GLN B 1 27 ? 10.812 -1.334 0.22 1 97.5 27 GLN B O 1
ATOM 1017 N N . SER B 1 28 ? 11.023 -2.865 1.907 1 97.75 28 SER B N 1
ATOM 1018 C CA . SER B 1 28 ? 10.719 -1.895 2.953 1 97.75 28 SER B CA 1
ATOM 1019 C C . SER B 1 28 ? 11.922 -0.998 3.24 1 97.75 28 SER B C 1
ATOM 1021 O O . SER B 1 28 ? 13.023 -1.489 3.49 1 97.75 28 SER B O 1
ATOM 1023 N N . VAL B 1 29 ? 11.742 0.236 3.18 1 98.38 29 VAL B N 1
ATOM 1024 C CA . VAL B 1 29 ? 12.805 1.215 3.4 1 98.38 29 VAL B CA 1
ATOM 1025 C C . VAL B 1 29 ? 12.438 2.117 4.574 1 98.38 29 VAL B C 1
ATOM 1027 O O . VAL B 1 29 ? 11.344 2.695 4.605 1 98.38 29 VAL B O 1
ATOM 1030 N N . ALA B 1 30 ? 13.328 2.143 5.57 1 98.56 30 ALA B N 1
ATOM 1031 C CA . ALA B 1 30 ? 13.133 3.053 6.699 1 98.56 30 ALA B CA 1
ATOM 1032 C C . ALA B 1 30 ? 13.766 4.414 6.418 1 98.56 30 ALA B C 1
ATOM 1034 O O . ALA B 1 30 ? 14.906 4.496 5.957 1 98.56 30 ALA B O 1
ATOM 1035 N N . ARG B 1 31 ? 13 5.469 6.621 1 97.94 31 ARG B N 1
ATOM 1036 C CA . ARG B 1 31 ? 13.523 6.828 6.527 1 97.94 31 ARG B CA 1
ATOM 1037 C C . ARG B 1 31 ? 13.242 7.613 7.805 1 97.94 31 ARG B C 1
ATOM 1039 O O . ARG B 1 31 ? 12.172 7.48 8.398 1 97.94 31 ARG B O 1
ATOM 1046 N N . SER B 1 32 ? 14.195 8.398 8.141 1 97 32 SER B N 1
ATOM 1047 C CA . SER B 1 32 ? 14.047 9.305 9.273 1 97 32 SER B CA 1
ATOM 1048 C C . SER B 1 32 ? 13.383 10.617 8.844 1 97 32 SER B C 1
ATOM 1050 O O . SER B 1 32 ? 13.852 11.281 7.918 1 97 32 SER B O 1
ATOM 1052 N N . VAL B 1 33 ? 12.312 10.898 9.391 1 95.81 33 VAL B N 1
ATOM 1053 C CA . VAL B 1 33 ? 11.562 12.094 9.016 1 95.81 33 VAL B CA 1
ATOM 1054 C C . VAL B 1 33 ? 11.234 12.914 10.266 1 95.81 33 VAL B C 1
ATOM 1056 O O . VAL B 1 33 ? 10.977 12.352 11.328 1 95.81 33 VAL B O 1
ATOM 1059 N N . ARG B 1 34 ? 11.32 14.195 10.094 1 94.38 34 ARG B N 1
ATOM 1060 C CA . ARG B 1 34 ? 10.938 15.086 11.18 1 94.38 34 ARG B CA 1
ATOM 1061 C C . ARG B 1 34 ? 9.469 15.477 11.078 1 94.38 34 ARG B C 1
ATOM 1063 O O . ARG B 1 34 ? 9.039 16.047 10.07 1 94.38 34 ARG B O 1
ATOM 1070 N N . ILE B 1 35 ? 8.695 15.102 12.117 1 92.19 35 ILE B N 1
ATOM 1071 C CA . ILE B 1 35 ? 7.277 15.43 12.18 1 92.19 35 ILE B CA 1
ATOM 1072 C C . ILE B 1 35 ? 6.961 16.109 13.508 1 92.19 35 ILE B C 1
ATOM 1074 O O . ILE B 1 35 ? 7.203 15.547 14.578 1 92.19 35 ILE B O 1
ATOM 1078 N N . GLY B 1 36 ? 6.289 17.344 13.461 1 84.69 36 GLY B N 1
ATOM 1079 C CA . GLY B 1 36 ? 5.93 18.047 14.672 1 84.69 36 GLY B CA 1
ATOM 1080 C C . GLY B 1 36 ? 7.109 18.297 15.594 1 84.69 36 GLY B C 1
ATOM 1081 O O . GLY B 1 36 ? 6.988 18.188 16.812 1 84.69 36 GLY B O 1
ATOM 1082 N N . GLY B 1 37 ? 8.266 18.359 15.102 1 88.94 37 GLY B N 1
ATOM 1083 C CA . GLY B 1 37 ? 9.438 18.688 15.891 1 88.94 37 GLY B CA 1
ATOM 1084 C C . GLY B 1 37 ? 10.195 17.453 16.375 1 88.94 37 GLY B C 1
ATOM 1085 O O . GLY B 1 37 ? 11.258 17.578 16.984 1 88.94 37 GLY B O 1
ATOM 1086 N N . VAL B 1 38 ? 9.609 16.328 16.219 1 92.94 38 VAL B N 1
ATOM 1087 C CA . VAL B 1 38 ? 10.25 15.094 16.656 1 92.94 38 VAL B CA 1
ATOM 1088 C C . VAL B 1 38 ? 10.734 14.312 15.438 1 92.94 38 VAL B C 1
ATOM 1090 O O . VAL B 1 38 ? 10.078 14.312 14.391 1 92.94 38 VAL B O 1
ATOM 1093 N N . VAL B 1 39 ? 11.883 13.672 15.57 1 95.69 39 VAL B N 1
ATOM 1094 C CA . VAL B 1 39 ? 12.406 12.82 14.508 1 95.69 39 VAL B CA 1
ATOM 1095 C C . VAL B 1 39 ? 11.883 11.398 14.68 1 95.69 39 VAL B C 1
ATOM 1097 O O . VAL B 1 39 ? 11.992 10.812 15.758 1 95.69 39 VAL B O 1
ATOM 1100 N N . THR B 1 40 ? 11.234 10.914 13.727 1 94.44 40 THR B N 1
ATOM 1101 C CA . THR B 1 40 ? 10.695 9.562 13.758 1 94.44 40 THR B CA 1
ATOM 1102 C C . THR B 1 40 ? 11.094 8.789 12.508 1 94.44 40 THR B C 1
ATOM 1104 O O . THR B 1 40 ? 11.43 9.383 11.484 1 94.44 40 THR B O 1
ATOM 1107 N N . SER B 1 41 ? 11.164 7.5 12.641 1 97.19 41 SER B N 1
ATOM 1108 C CA . SER B 1 41 ? 11.477 6.629 11.516 1 97.19 41 SER B CA 1
ATOM 1109 C C . SER B 1 41 ? 10.211 6 10.938 1 97.19 41 SER B C 1
ATOM 1111 O O . SER B 1 41 ? 9.406 5.426 11.672 1 97.19 41 SER B O 1
ATOM 1113 N N . ILE B 1 42 ? 10.07 6.23 9.648 1 98.06 42 ILE B N 1
ATOM 1114 C CA . ILE B 1 42 ? 8.938 5.633 8.953 1 98.06 42 ILE B CA 1
ATOM 1115 C C . ILE B 1 42 ? 9.438 4.566 7.977 1 98.06 42 ILE B C 1
ATOM 1117 O O . ILE B 1 42 ? 10.359 4.812 7.199 1 98.06 42 ILE B O 1
ATOM 1121 N N . LYS B 1 43 ? 8.836 3.402 8.109 1 98.44 43 LYS B N 1
ATOM 1122 C CA . LYS B 1 43 ? 9.203 2.297 7.227 1 98.44 43 LYS B CA 1
ATOM 1123 C C . LYS B 1 43 ? 8.062 1.934 6.285 1 98.44 43 LYS B C 1
ATOM 1125 O O . LYS B 1 43 ? 7.004 1.489 6.73 1 98.44 43 LYS B O 1
ATOM 1130 N N . VAL B 1 44 ? 8.234 2.189 4.965 1 98.56 44 VAL B N 1
ATOM 1131 C CA . VAL B 1 44 ? 7.277 1.782 3.943 1 98.56 44 VAL B CA 1
ATOM 1132 C C . VAL B 1 44 ? 8.023 1.27 2.713 1 98.56 44 VAL B C 1
ATOM 1134 O O . VAL B 1 44 ? 9.25 1.317 2.658 1 98.56 44 VAL B O 1
ATOM 1137 N N . GLU B 1 45 ? 7.266 0.669 1.841 1 98.62 45 GLU B N 1
ATOM 1138 C CA . GLU B 1 45 ? 7.859 0.11 0.628 1 98.62 45 GLU B CA 1
ATOM 1139 C C . GLU B 1 45 ? 8.461 1.205 -0.246 1 98.62 45 GLU B C 1
ATOM 1141 O O . GLU B 1 45 ? 7.922 2.311 -0.328 1 98.62 45 GLU B O 1
ATOM 1146 N N . ARG B 1 46 ? 9.586 0.906 -1.006 1 98.56 46 ARG B N 1
ATOM 1147 C CA . ARG B 1 46 ? 10.234 1.851 -1.906 1 98.56 46 ARG B CA 1
ATOM 1148 C C . ARG B 1 46 ? 9.234 2.461 -2.881 1 98.56 46 ARG B C 1
ATOM 1150 O O . ARG B 1 46 ? 9.266 3.666 -3.139 1 98.56 46 ARG B O 1
ATOM 1157 N N . HIS B 1 47 ? 8.344 1.66 -3.342 1 98.31 47 HIS B N 1
ATOM 1158 C CA . HIS B 1 47 ? 7.355 2.139 -4.297 1 98.31 47 HIS B CA 1
ATOM 1159 C C . HIS B 1 47 ? 6.457 3.201 -3.674 1 98.31 47 HIS B C 1
ATOM 1161 O O . HIS B 1 47 ? 6.125 4.199 -4.32 1 98.31 47 HIS B O 1
ATOM 1167 N N . PHE B 1 48 ? 6.062 3.021 -2.502 1 98.69 48 PHE B N 1
ATOM 1168 C CA . PHE B 1 48 ? 5.191 3.979 -1.834 1 98.69 48 PHE B CA 1
ATOM 1169 C C . PHE B 1 48 ? 5.93 5.281 -1.555 1 98.69 48 PHE B C 1
ATOM 1171 O O . PHE B 1 48 ? 5.34 6.363 -1.623 1 98.69 48 PHE B O 1
ATOM 1178 N N . TRP B 1 49 ? 7.246 5.18 -1.226 1 98.69 49 TRP B N 1
ATOM 1179 C CA . TRP B 1 49 ? 8.031 6.402 -1.082 1 98.69 49 TRP B CA 1
ATOM 1180 C C . TRP B 1 49 ? 8.031 7.203 -2.379 1 98.69 49 TRP B C 1
ATOM 1182 O O . TRP B 1 49 ? 7.879 8.43 -2.357 1 98.69 49 TRP B O 1
ATOM 1192 N N . GLN B 1 50 ? 8.156 6.516 -3.518 1 98 50 GLN B N 1
ATOM 1193 C CA . GLN B 1 50 ? 8.141 7.184 -4.816 1 98 50 GLN B CA 1
ATOM 1194 C C . GLN B 1 50 ? 6.801 7.867 -5.07 1 98 50 GLN B C 1
ATOM 1196 O O . GLN B 1 50 ? 6.762 9.008 -5.535 1 98 50 GLN B O 1
ATOM 1201 N N . ILE B 1 51 ? 5.758 7.195 -4.691 1 97.38 51 ILE B N 1
ATOM 1202 C CA . ILE B 1 51 ? 4.418 7.742 -4.895 1 97.38 51 ILE B CA 1
ATOM 1203 C C . ILE B 1 51 ? 4.215 8.961 -3.994 1 97.38 51 ILE B C 1
ATOM 1205 O O . ILE B 1 51 ? 3.639 9.961 -4.418 1 97.38 51 ILE B O 1
ATOM 1209 N N . LEU B 1 52 ? 4.68 8.867 -2.754 1 97.31 52 LEU B N 1
ATOM 1210 C CA . LEU B 1 52 ? 4.562 9.984 -1.817 1 97.31 52 LEU B CA 1
ATOM 1211 C C . LEU B 1 52 ? 5.297 11.211 -2.342 1 97.31 52 LEU B C 1
ATOM 1213 O O . LEU B 1 52 ? 4.82 12.336 -2.18 1 97.31 52 LEU B O 1
ATOM 1217 N N . GLU B 1 53 ? 6.457 10.977 -2.979 1 97.25 53 GLU B N 1
ATOM 1218 C CA . GLU B 1 53 ? 7.195 12.078 -3.592 1 97.25 53 GLU B CA 1
ATOM 1219 C C . GLU B 1 53 ? 6.398 12.719 -4.72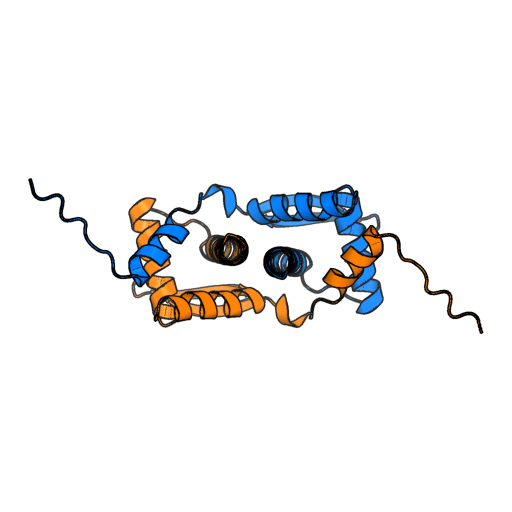3 1 97.25 53 GLU B C 1
ATOM 1221 O O . GLU B 1 53 ? 6.363 13.938 -4.852 1 97.25 53 GLU B O 1
ATOM 1226 N N . ASP B 1 54 ? 5.758 11.883 -5.457 1 95 54 ASP B N 1
ATOM 1227 C CA . ASP B 1 54 ? 4.918 12.383 -6.543 1 95 54 ASP B CA 1
ATOM 1228 C C . ASP B 1 54 ? 3.754 13.211 -6.004 1 95 54 ASP B C 1
ATOM 1230 O O . ASP B 1 54 ? 3.441 14.273 -6.539 1 95 54 ASP B O 1
ATOM 1234 N N . ILE B 1 55 ? 3.096 12.727 -4.953 1 93.88 55 ILE B N 1
ATOM 1235 C CA . ILE B 1 55 ? 1.969 13.414 -4.34 1 93.88 55 ILE B CA 1
ATOM 1236 C C . ILE B 1 55 ? 2.416 14.789 -3.838 1 93.88 55 ILE B C 1
ATOM 1238 O O . ILE B 1 55 ? 1.754 15.797 -4.094 1 93.88 55 ILE B O 1
ATOM 1242 N N . ALA B 1 56 ? 3.57 14.742 -3.111 1 94.31 56 ALA B N 1
ATOM 1243 C CA . ALA B 1 56 ? 4.102 15.992 -2.574 1 94.31 56 ALA B CA 1
ATOM 1244 C C . ALA B 1 56 ? 4.391 17 -3.691 1 94.31 56 ALA B C 1
ATOM 1246 O O . ALA B 1 56 ? 4.02 18.172 -3.598 1 94.31 56 ALA B O 1
ATOM 1247 N N . ALA B 1 57 ? 4.977 16.531 -4.797 1 93.56 57 ALA B N 1
ATOM 1248 C CA . ALA B 1 57 ? 5.359 17.375 -5.922 1 93.56 57 ALA B CA 1
ATOM 1249 C C . ALA B 1 57 ? 4.133 17.984 -6.59 1 93.56 57 ALA B C 1
ATOM 1251 O O . ALA B 1 57 ? 4.164 19.141 -7.02 1 93.56 57 ALA B O 1
ATOM 1252 N N . GLU B 1 58 ? 3.127 17.234 -6.66 1 89.75 58 GLU B N 1
ATOM 1253 C CA . GLU B 1 58 ? 1.895 17.719 -7.273 1 89.75 58 GLU B CA 1
ATOM 1254 C C . GLU B 1 58 ? 1.324 18.906 -6.508 1 89.75 58 GLU B C 1
ATOM 1256 O O . GLU B 1 58 ? 0.705 19.797 -7.098 1 89.75 58 GLU B O 1
ATOM 1261 N N . GLY B 1 59 ? 1.489 18.891 -5.258 1 88 59 GLY B N 1
ATOM 1262 C CA . GLY B 1 59 ? 1.016 19.984 -4.43 1 88 59 GLY B CA 1
ATOM 1263 C C . GLY B 1 59 ? 2.041 21.094 -4.258 1 88 59 GLY B C 1
ATOM 1264 O O . GLY B 1 59 ? 1.831 22.016 -3.482 1 88 59 GLY B O 1
ATOM 1265 N N . GLY B 1 60 ? 3.244 20.875 -4.859 1 92.44 60 GLY B N 1
ATOM 1266 C CA . GLY B 1 60 ? 4.297 21.875 -4.75 1 92.44 60 GLY B CA 1
ATOM 1267 C C . GLY B 1 60 ? 4.996 21.859 -3.406 1 92.44 60 GLY B C 1
ATOM 1268 O O . GLY B 1 60 ? 5.477 22.891 -2.936 1 92.44 60 GLY B O 1
ATOM 1269 N N . LEU B 1 61 ? 4.945 20.781 -2.752 1 93.69 61 LEU B N 1
ATOM 1270 C CA . LEU B 1 61 ? 5.547 20.609 -1.433 1 93.69 61 LEU B CA 1
ATOM 1271 C C . LEU B 1 61 ? 6.738 19.672 -1.493 1 93.69 61 LEU B C 1
ATOM 1273 O O . LEU B 1 61 ? 6.805 18.797 -2.365 1 93.69 61 LEU B O 1
ATOM 1277 N N . SER B 1 62 ? 7.684 19.938 -0.597 1 93.88 62 SER B N 1
ATOM 1278 C CA . SER B 1 62 ? 8.656 18.875 -0.34 1 93.88 62 SER B CA 1
ATOM 1279 C C . SER B 1 62 ? 8.016 17.688 0.374 1 93.88 62 SER B C 1
ATOM 1281 O O . SER B 1 62 ? 6.961 17.828 0.996 1 93.88 62 SER B O 1
ATOM 1283 N N . LEU B 1 63 ? 8.641 16.562 0.303 1 95.38 63 LEU B N 1
ATOM 1284 C CA . LEU B 1 63 ? 8.102 15.375 0.947 1 95.38 63 LEU B CA 1
ATOM 1285 C C . LEU B 1 63 ? 7.953 15.586 2.449 1 95.38 63 LEU B C 1
ATOM 1287 O O . LEU B 1 63 ? 6.887 15.328 3.014 1 95.38 63 LEU B O 1
ATOM 1291 N N . PRO B 1 64 ? 8.961 16.141 3.135 1 94.5 64 PRO B N 1
ATOM 1292 C CA . PRO B 1 64 ? 8.805 16.359 4.574 1 94.5 64 PRO B CA 1
ATOM 1293 C C . PRO B 1 64 ? 7.664 17.328 4.898 1 94.5 64 PRO B C 1
ATOM 1295 O O . PRO B 1 64 ? 6.941 17.125 5.875 1 94.5 64 PRO B O 1
ATOM 1298 N N . GLN B 1 65 ? 7.512 18.344 4.078 1 92.94 65 GLN B N 1
ATOM 1299 C CA . GLN B 1 65 ? 6.418 19.281 4.27 1 92.94 65 GLN B CA 1
ATOM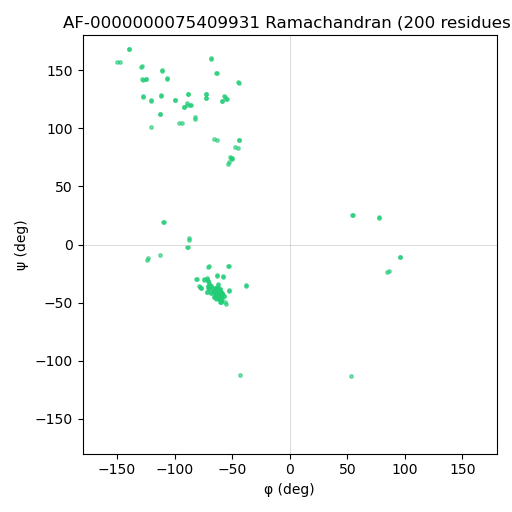 1300 C C . GLN B 1 65 ? 5.066 18.594 4.133 1 92.94 65 GLN B C 1
ATOM 1302 O O . GLN B 1 65 ? 4.164 18.812 4.945 1 92.94 65 GLN B O 1
ATOM 1307 N N . PHE B 1 66 ? 4.934 17.781 3.082 1 94.69 66 PHE B N 1
ATOM 1308 C CA . PHE B 1 66 ? 3.693 17.047 2.846 1 94.69 66 PHE B CA 1
ATOM 1309 C C . PHE B 1 66 ? 3.381 16.125 4.012 1 94.69 66 PHE B C 1
ATOM 1311 O O . PHE B 1 66 ? 2.254 16.109 4.516 1 94.69 66 PHE B O 1
ATOM 1318 N N . LEU B 1 67 ? 4.344 15.328 4.461 1 96.12 67 LEU B N 1
ATOM 1319 C CA . LEU B 1 67 ? 4.156 14.367 5.547 1 96.12 67 LEU B CA 1
ATOM 1320 C C . LEU B 1 67 ? 3.75 15.078 6.832 1 96.12 67 LEU B C 1
ATOM 1322 O O . LEU B 1 67 ? 2.857 14.617 7.547 1 96.12 67 LEU B O 1
ATOM 1326 N N . THR B 1 68 ? 4.395 16.203 7.129 1 94.44 68 THR B N 1
ATOM 1327 C CA . THR B 1 68 ? 4.09 16.969 8.328 1 94.44 68 THR B CA 1
ATOM 1328 C C . THR B 1 68 ? 2.664 17.516 8.273 1 94.44 68 THR B C 1
ATOM 1330 O O . THR B 1 68 ? 1.91 17.406 9.242 1 94.44 68 THR B O 1
ATOM 1333 N N . GLN B 1 69 ? 2.34 18.078 7.129 1 93.31 69 GLN B N 1
ATOM 1334 C CA . GLN B 1 69 ? 1.005 18.641 6.957 1 93.31 69 GLN B CA 1
ATOM 1335 C C . GLN B 1 69 ? -0.066 17.562 7.082 1 93.31 69 GLN B C 1
ATOM 1337 O O . GLN B 1 69 ? -1.086 17.766 7.742 1 93.31 69 GLN B O 1
ATOM 1342 N N . LEU B 1 70 ? 0.152 16.453 6.434 1 95.06 70 LEU B N 1
ATOM 1343 C CA . LEU B 1 70 ? -0.792 15.344 6.504 1 95.06 70 LEU B CA 1
ATOM 1344 C C . LEU B 1 70 ? -0.957 14.859 7.941 1 95.06 70 LEU B C 1
ATOM 1346 O O . LEU B 1 70 ? -2.08 14.695 8.422 1 95.06 70 LEU B O 1
ATOM 1350 N N . HIS B 1 71 ? 0.189 14.633 8.57 1 95.06 71 HIS B N 1
ATOM 1351 C CA . HIS B 1 71 ? 0.184 14.188 9.953 1 95.06 71 HIS B CA 1
ATOM 1352 C C . HIS B 1 71 ? -0.608 15.148 10.836 1 95.06 71 HIS B C 1
ATOM 1354 O O . HIS B 1 71 ? -1.495 14.727 11.586 1 95.06 71 HIS B O 1
ATOM 1360 N N . ASP B 1 72 ? -0.307 16.406 10.75 1 92.75 72 ASP B N 1
ATOM 1361 C CA . ASP B 1 72 ? -0.939 17.422 11.586 1 92.75 72 ASP B CA 1
ATOM 1362 C C . ASP B 1 72 ? -2.439 17.5 11.312 1 92.75 72 ASP B C 1
ATOM 1364 O O . ASP B 1 72 ? -3.238 17.641 12.242 1 92.75 72 ASP B O 1
ATOM 1368 N N . GLU B 1 73 ? -2.818 17.422 10.047 1 93.25 73 GLU B N 1
ATOM 1369 C CA . GLU B 1 73 ? -4.23 17.484 9.672 1 93.25 73 GLU B CA 1
ATOM 1370 C C . GLU B 1 73 ? -5.004 16.297 10.227 1 93.25 73 GLU B C 1
ATOM 1372 O O . GLU B 1 73 ? -6.137 16.453 10.688 1 93.25 73 GLU B O 1
ATOM 1377 N N . VAL B 1 74 ? -4.398 15.141 10.172 1 94.06 74 VAL B N 1
ATOM 1378 C CA . VAL B 1 74 ? -5.059 13.945 10.688 1 94.06 74 VAL B CA 1
ATOM 1379 C C . VAL B 1 74 ? -5.238 14.07 12.203 1 94.06 74 VAL B C 1
ATOM 1381 O O . VAL B 1 74 ? -6.305 13.742 12.734 1 94.06 74 VAL B O 1
ATOM 1384 N N . ILE B 1 75 ? -4.188 14.508 12.922 1 92.69 75 ILE B N 1
ATOM 1385 C CA . ILE B 1 75 ? -4.254 14.68 14.367 1 92.69 75 ILE B CA 1
ATOM 1386 C C . ILE B 1 75 ? -5.332 15.703 14.711 1 92.69 75 ILE B C 1
ATOM 1388 O O . ILE B 1 75 ? -6.086 15.523 15.672 1 92.69 75 ILE B O 1
ATOM 1392 N N . GLU B 1 76 ? -5.355 16.766 13.953 1 90.69 76 GLU B N 1
ATOM 1393 C CA . GLU B 1 76 ? -6.355 17.812 14.18 1 90.69 76 GLU B CA 1
ATOM 1394 C C . GLU B 1 76 ? -7.77 17.266 13.984 1 90.69 76 GLU B C 1
ATOM 1396 O O . GLU B 1 76 ? -8.68 17.594 14.75 1 90.69 76 GLU B O 1
ATOM 1401 N N . ARG B 1 77 ? -7.938 16.422 13 1 90.56 77 ARG B N 1
ATOM 1402 C CA . ARG B 1 77 ? -9.258 15.914 12.648 1 90.56 77 ARG B CA 1
ATOM 1403 C C . ARG B 1 77 ? -9.688 14.812 13.609 1 90.56 77 ARG B C 1
ATOM 1405 O O . ARG B 1 77 ? -10.867 14.719 13.969 1 90.56 77 ARG B O 1
ATOM 1412 N N . ARG B 1 78 ? -8.734 13.977 14.07 1 91.94 78 ARG B N 1
ATOM 1413 C CA . ARG B 1 78 ? -9.141 12.75 14.742 1 91.94 78 ARG B CA 1
ATOM 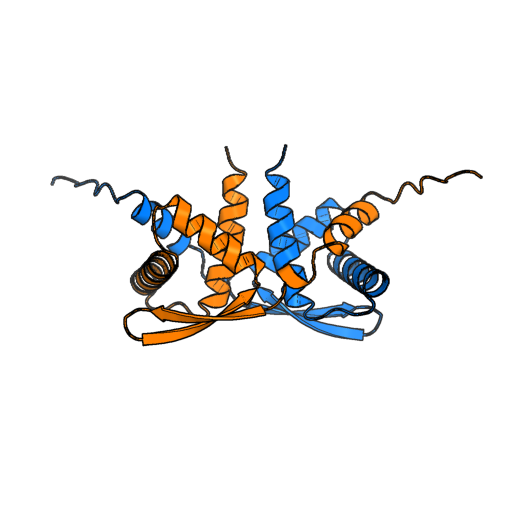1414 C C . ARG B 1 78 ? -8.523 12.664 16.141 1 91.94 78 ARG B C 1
ATOM 1416 O O . ARG B 1 78 ? -8.883 11.789 16.922 1 91.94 78 ARG B O 1
ATOM 1423 N N . GLY B 1 79 ? -7.59 13.477 16.391 1 91.69 79 GLY B N 1
ATOM 1424 C CA . GLY B 1 79 ? -6.941 13.461 17.688 1 91.69 79 GLY B CA 1
ATOM 1425 C C . GLY B 1 79 ? -5.805 12.461 17.781 1 91.69 79 GLY B C 1
ATOM 1426 O O . GLY B 1 79 ? -4.977 12.539 18.688 1 91.69 79 GLY B O 1
ATOM 1427 N N . GLU B 1 80 ? -5.855 11.461 16.906 1 91 80 GLU B N 1
ATOM 1428 C CA . GLU B 1 80 ? -4.82 10.438 16.875 1 91 80 GLU B CA 1
ATOM 1429 C C . GLU B 1 80 ? -4.629 9.883 15.469 1 91 80 GLU B C 1
ATOM 1431 O O . GLU B 1 80 ? -5.484 10.07 14.602 1 91 80 GLU B O 1
ATOM 1436 N N . ILE B 1 81 ? -3.531 9.273 14.969 1 86.06 81 ILE B N 1
ATOM 1437 C CA . ILE B 1 81 ? -3.275 8.727 13.641 1 86.06 81 ILE B CA 1
ATOM 1438 C C . ILE B 1 81 ? -3.145 7.207 13.727 1 86.06 81 ILE B C 1
ATOM 1440 O O . ILE B 1 81 ? -3.533 6.492 12.797 1 86.06 81 ILE B O 1
ATOM 1444 N N . GLY B 1 82 ? -3.092 6.582 14.766 1 89.06 82 GLY B N 1
ATOM 1445 C CA . GLY B 1 82 ? -2.744 5.176 14.852 1 89.06 82 GLY B CA 1
ATOM 1446 C C . GLY B 1 82 ? -1.435 4.844 14.164 1 89.06 82 GLY B C 1
ATOM 1447 O O . GLY B 1 82 ? -0.384 5.379 14.523 1 89.06 82 GLY B O 1
ATOM 1448 N N . ASN B 1 83 ? -1.472 4.051 13.031 1 95.06 83 ASN B N 1
ATOM 1449 C CA . ASN B 1 83 ? -0.279 3.688 12.273 1 95.06 83 ASN B CA 1
ATOM 1450 C C . ASN B 1 83 ? -0.072 4.613 11.078 1 95.06 83 ASN B C 1
ATOM 1452 O O . ASN B 1 83 ? -0.747 4.477 10.062 1 95.06 83 ASN B O 1
ATOM 1456 N N . PHE B 1 84 ? 0.867 5.504 11.203 1 96.62 84 PHE B N 1
ATOM 1457 C CA . PHE B 1 84 ? 1.089 6.504 10.164 1 96.62 84 PHE B CA 1
ATOM 1458 C C . PHE B 1 84 ? 1.578 5.852 8.883 1 96.62 84 PHE B C 1
ATOM 1460 O O . PHE B 1 84 ? 1.184 6.254 7.785 1 96.62 84 PHE B O 1
ATOM 1467 N N . ALA B 1 85 ? 2.449 4.824 8.969 1 98.19 85 ALA B N 1
ATOM 1468 C CA . ALA B 1 85 ? 2.926 4.105 7.793 1 98.19 85 ALA B CA 1
ATOM 1469 C C . ALA B 1 85 ? 1.766 3.477 7.023 1 98.19 85 ALA B C 1
ATOM 1471 O O . ALA B 1 85 ? 1.706 3.56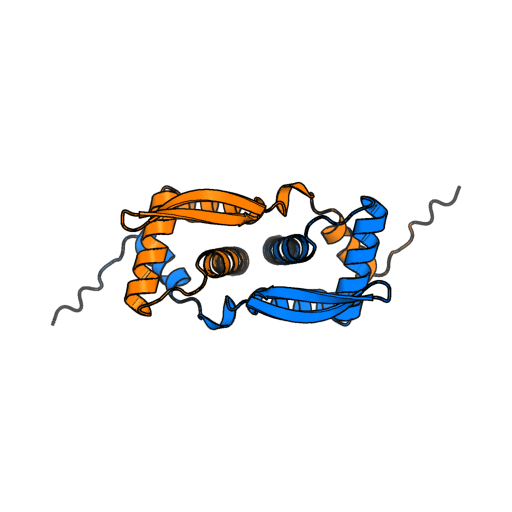2 5.797 1 98.19 85 ALA B O 1
ATOM 1472 N N . SER B 1 86 ? 0.799 2.891 7.773 1 98.06 86 SER B N 1
ATOM 1473 C CA . SER B 1 86 ? -0.39 2.303 7.168 1 98.06 86 SER B CA 1
ATOM 1474 C C . SER B 1 86 ? -1.229 3.361 6.461 1 98.06 86 SER B C 1
ATOM 1476 O O . SER B 1 86 ? -1.705 3.141 5.344 1 98.06 86 SER B O 1
ATOM 1478 N N . LEU B 1 87 ? -1.378 4.504 7.152 1 97.5 87 LEU B N 1
ATOM 1479 C CA . LEU B 1 87 ? -2.109 5.605 6.539 1 97.5 87 LEU B CA 1
ATOM 1480 C C . LEU B 1 87 ? -1.435 6.051 5.246 1 97.5 87 LEU B C 1
ATOM 1482 O O . LEU B 1 87 ? -2.1 6.23 4.223 1 97.5 87 LEU B O 1
ATOM 1486 N N . LEU B 1 88 ? -0.125 6.184 5.223 1 98.06 88 LEU B N 1
ATOM 1487 C CA . LEU B 1 88 ? 0.609 6.625 4.043 1 98.06 88 LEU B CA 1
ATOM 1488 C C . LEU B 1 88 ? 0.421 5.648 2.887 1 98.06 88 LEU B C 1
ATOM 1490 O O . LEU B 1 88 ? 0.267 6.062 1.735 1 98.06 88 LEU B O 1
ATOM 1494 N N . ARG B 1 89 ? 0.401 4.406 3.158 1 98.56 89 ARG B N 1
ATOM 1495 C CA . ARG B 1 89 ? 0.204 3.395 2.125 1 98.56 89 ARG B CA 1
ATOM 1496 C C . ARG B 1 89 ? -1.18 3.516 1.496 1 98.56 89 ARG B C 1
ATOM 1498 O O . ARG B 1 89 ? -1.318 3.457 0.273 1 98.56 89 ARG B O 1
ATOM 1505 N N . VAL B 1 90 ? -2.123 3.723 2.352 1 97.75 90 VAL B N 1
ATOM 1506 C CA . VAL B 1 90 ? -3.488 3.832 1.849 1 97.75 90 VAL B CA 1
ATOM 1507 C C . VAL B 1 90 ? -3.654 5.145 1.087 1 97.75 90 VAL B C 1
ATOM 1509 O O . VAL B 1 90 ? -4.371 5.203 0.085 1 97.75 90 VAL B O 1
ATOM 1512 N N . VAL B 1 91 ? -3.018 6.184 1.522 1 96.62 91 VAL B N 1
ATOM 1513 C CA . VAL B 1 91 ? -3.012 7.453 0.802 1 96.62 91 VAL B CA 1
ATOM 1514 C C . VAL B 1 91 ? -2.443 7.25 -0.601 1 96.62 91 VAL B C 1
ATOM 1516 O O . VAL B 1 91 ? -2.992 7.758 -1.58 1 96.62 91 VAL B O 1
ATOM 1519 N N . CYS B 1 92 ? -1.374 6.473 -0.711 1 96.94 92 CYS B N 1
ATOM 1520 C CA . CYS B 1 92 ? -0.796 6.16 -2.014 1 96.94 92 CYS B CA 1
ATOM 1521 C C . CYS B 1 92 ? -1.805 5.441 -2.9 1 96.94 92 CYS B C 1
ATOM 1523 O O . CYS B 1 92 ? -1.966 5.789 -4.074 1 96.94 92 CYS B O 1
ATOM 1525 N N . ALA B 1 93 ? -2.465 4.465 -2.324 1 95.38 93 ALA B N 1
ATOM 1526 C CA . ALA B 1 93 ? -3.469 3.719 -3.076 1 95.38 93 ALA B CA 1
ATOM 1527 C C . ALA B 1 93 ? -4.602 4.633 -3.535 1 95.38 93 ALA B C 1
ATOM 1529 O O . ALA B 1 93 ? -5.066 4.531 -4.672 1 95.38 93 ALA B O 1
ATOM 1530 N N . THR B 1 94 ? -5.031 5.523 -2.654 1 92.19 94 THR B N 1
ATOM 1531 C CA . THR B 1 94 ? -6.109 6.457 -2.969 1 92.19 94 THR B CA 1
ATOM 1532 C C . THR B 1 94 ? -5.688 7.41 -4.086 1 92.19 94 THR B C 1
ATOM 1534 O O . THR B 1 94 ? -6.477 7.699 -4.988 1 92.19 94 THR B O 1
ATOM 1537 N N . TYR B 1 95 ? -4.5 7.891 -4 1 92.56 95 TYR B N 1
ATOM 1538 C CA . TYR B 1 95 ? -3.934 8.766 -5.02 1 92.56 95 TYR B CA 1
ATOM 1539 C C . TYR B 1 95 ? -3.947 8.094 -6.387 1 92.56 95 TYR B C 1
ATOM 1541 O O . TYR B 1 95 ? -4.387 8.688 -7.375 1 92.56 95 TYR B O 1
ATOM 1549 N N . LEU B 1 96 ? -3.551 6.816 -6.434 1 92.38 96 LEU B N 1
ATOM 1550 C CA . LEU B 1 96 ? -3.479 6.082 -7.691 1 92.38 96 LEU B CA 1
ATOM 1551 C C . LEU B 1 96 ? -4.875 5.785 -8.227 1 92.38 96 LEU B C 1
ATOM 1553 O O . LEU B 1 96 ? -5.078 5.742 -9.445 1 92.38 96 LEU B O 1
ATOM 1557 N N . ASN B 1 97 ? -5.781 5.609 -7.297 1 86.25 97 ASN B N 1
ATOM 1558 C CA . ASN B 1 97 ? -7.16 5.371 -7.699 1 86.25 97 ASN B CA 1
ATOM 1559 C C . ASN B 1 97 ? -7.793 6.625 -8.297 1 86.25 97 ASN B C 1
ATOM 1561 O O . ASN B 1 97 ? -8.617 6.539 -9.211 1 86.25 97 ASN B O 1
ATOM 1565 N N . ARG B 1 98 ? -7.484 7.789 -7.75 1 76.75 98 ARG B N 1
ATOM 1566 C CA . ARG B 1 98 ? -8.047 9.055 -8.195 1 76.75 98 ARG B CA 1
ATOM 1567 C C . ARG B 1 98 ? -7.473 9.469 -9.547 1 76.75 98 ARG B C 1
ATOM 1569 O O . ARG B 1 98 ? -8.148 10.117 -10.344 1 76.75 98 ARG B O 1
ATOM 1576 N N . GLN B 1 99 ? -6.23 9.266 -9.672 1 68.12 99 GLN B N 1
ATOM 1577 C CA . GLN B 1 99 ? -5.668 9.57 -10.984 1 68.12 99 GLN B CA 1
ATOM 1578 C C . GLN B 1 99 ? -6.438 8.859 -12.094 1 68.12 99 GLN B C 1
ATOM 1580 O O . GLN B 1 99 ? -6.398 9.273 -13.25 1 68.12 99 GLN B O 1
ATOM 1585 N N . LEU B 1 100 ? -7.16 7.871 -11.727 1 55.34 100 LEU B N 1
ATOM 1586 C CA . LEU B 1 100 ? -8.008 7.137 -12.664 1 55.34 100 LEU B CA 1
ATOM 1587 C C . LEU B 1 100 ? -9.273 7.926 -12.977 1 55.34 100 LEU B C 1
ATOM 1589 O O . LEU B 1 100 ? -9.891 7.727 -14.023 1 55.34 100 LEU B O 1
ATOM 1593 N N . LYS B 1 101 ? -9.828 8.625 -11.977 1 47.59 101 LYS B N 1
ATOM 1594 C CA . LYS B 1 101 ? -11.109 9.273 -12.258 1 47.59 101 LYS B CA 1
ATOM 1595 C C . LYS B 1 101 ? -10.914 10.602 -12.969 1 47.59 101 LYS B C 1
ATOM 1597 O O . LYS B 1 101 ? -10.266 11.508 -12.445 1 47.59 101 LYS B O 1
ATOM 1602 N N . PRO B 1 102 ? -11.328 10.609 -14.352 1 39.44 102 PRO B N 1
ATOM 1603 C CA . PRO B 1 102 ? -11.391 11.891 -15.062 1 39.44 102 PRO B CA 1
ATOM 1604 C C . PRO B 1 102 ? -12.203 12.945 -14.312 1 39.44 102 PRO B C 1
ATOM 1606 O O . PRO B 1 102 ? -13.07 12.602 -13.508 1 39.44 102 PRO B O 1
#

Sequence (204 aa):
MLTTTRFLPPEAVMCDIYASTDPSLYQSVARSVRIGGVVTSIKVERHFWQILEDIAAEGGLSLPQFLTQLHDEVIERRGEIGNFASLLRVVCATYLNRQLKPMLTTTRFLPPEAVMCDIYASTDPSLYQSVARSVRIGGVVTSIKVERHFWQILEDIAAEGGLSLPQFLTQLHDEVIERRGEIGNFASLLRVVCATYLNRQLKP

pLDDT: mean 87.62, std 15.02, range [39.44, 98.69]

Solvent-accessible surface area (backbone atoms only — not comparable to full-atom values): 11302 Å² total; per-residue (Å²): 132,82,77,70,74,70,75,57,54,69,43,51,51,55,38,49,60,56,40,63,55,60,66,69,41,29,36,74,43,74,44,79,42,66,45,94,88,41,80,44,76,45,61,43,32,42,46,52,54,53,45,46,43,50,55,16,49,74,47,73,34,53,52,62,56,40,53,33,51,34,52,51,48,26,31,71,74,63,71,54,71,82,55,61,55,39,41,51,51,45,43,44,41,50,52,33,47,46,72,41,60,127,132,82,78,70,74,73,76,57,55,70,43,50,51,56,37,48,60,56,41,63,56,60,68,70,41,28,35,74,41,75,42,80,43,66,44,94,89,40,79,42,76,45,60,44,32,42,46,51,53,55,45,46,44,51,55,15,50,74,46,73,34,53,51,60,56,39,53,31,52,35,52,51,48,24,31,72,74,64,71,54,68,85,52,58,56,40,41,52,50,45,44,45,43,49,52,32,46,46,72,41,59,127

Organism: Magnetospirillum gryphiswaldense (strain DSM 6361 / JCM 21280 / NBRC 15271 / MSR-1) (NCBI:txid431944)

Secondary structure (DSSP, 8-state):
---------HHHHHHHHHHT--GGGG-EEEEEEEETTEEEEEEEEHHHHHHHHHHHHHTT--HHHHHHHHHHHHHHHHS--S-HHHHHHHHHHHHHHHTT--/---------HHHHHHHHHHT--GGGG-EEEEEEEETTEEEEEEEEHHHHHHHHHHHHHTT--HHHHHHHHHHHHHHHHS--S-HHHHHHHHHHHHHHHTT--

Foldseek 3Di:
DPPPPPPPDPVVVVVVVVVPPDPQQQDWDWDWAAAPNDTDIAIGGNVLVVLLCVVQVVVPHGSNVSLNVVLVVCCVVPVDDDRSNVVSVVVSVVVVVVVPPD/DPPPPPPPDPVVVVVVVVVPPDPQQADWDWDWAAAPNDTDIAIGGNVLVVLLCVVQVVVPHGSNRSLNVVLVVCCVVPVDDPRSNVVSVVVSVVVVVVVPPD